Protein AF-A0A0D8LA39-F1 (afdb_monomer_lite)

InterPro domains:
  IPR022218 ToxR activated gene A lipoprotein domain [PF12561] (110-200)

Radius of gyration: 20.64 Å; chains: 1; bounding box: 45×37×53 Å

Organism: Morganella morganii (NCBI:txid582)

Sequence (226 aa):
MKYPDLEQYKDVDVSNGTSITSTELNNYFNISPYLFILCQDYSWTPDIHFPAANLNNNGNVIKIHVESVYDVRIHMNGTSFLAEKHINLHYISDGYTWFPDSMLYIERIPFEQGIKVITILGYYDPENQLPSYIYPALNAAFGMVYKSDEIKDNSCYLEVEYENGTKSIHTLINFRIADNEMNQFHVNVNRERLPRIARIIIRGVVAVEKSINPGSDNLTYTINGY

Structure (mmCIF, N/CA/C/O backbone):
data_AF-A0A0D8LA39-F1
#
_entry.id   AF-A0A0D8LA39-F1
#
loop_
_atom_site.group_PDB
_atom_site.id
_atom_site.type_symbol
_atom_site.label_atom_id
_atom_site.label_alt_id
_atom_site.label_comp_id
_atom_site.label_asym_id
_atom_site.label_entity_id
_atom_site.label_seq_id
_atom_site.pdbx_PDB_ins_code
_atom_site.Cartn_x
_atom_site.Cartn_y
_atom_site.Cartn_z
_atom_site.occupancy
_atom_site.B_iso_or_equiv
_atom_site.auth_seq_id
_atom_site.auth_comp_id
_atom_site.auth_asym_id
_atom_site.auth_atom_id
_atom_site.pdbx_PDB_model_num
ATOM 1 N N . MET A 1 1 ? 15.700 11.618 5.593 1.00 34.84 1 MET A N 1
ATOM 2 C CA . MET A 1 1 ? 14.902 10.963 4.540 1.00 34.84 1 MET A CA 1
ATOM 3 C C . MET A 1 1 ? 14.030 9.938 5.247 1.00 34.84 1 MET A C 1
ATOM 5 O O . MET A 1 1 ? 14.577 9.172 6.028 1.00 34.84 1 MET A O 1
ATOM 9 N N . LYS A 1 2 ? 12.699 10.019 5.138 1.00 39.47 2 LYS A N 1
ATOM 10 C CA . LYS A 1 2 ? 11.810 8.983 5.689 1.00 39.47 2 LYS A CA 1
ATOM 11 C C . LYS A 1 2 ? 11.752 7.873 4.646 1.00 39.47 2 LYS A C 1
ATOM 13 O O . LYS A 1 2 ? 11.430 8.168 3.499 1.00 39.47 2 LYS A O 1
ATOM 18 N N . TYR A 1 3 ? 12.140 6.660 5.018 1.00 43.09 3 TYR A N 1
ATOM 19 C CA . TYR A 1 3 ? 12.115 5.527 4.097 1.00 43.09 3 TYR A CA 1
ATOM 20 C C . TYR A 1 3 ? 10.650 5.103 3.800 1.00 43.09 3 TYR A C 1
ATOM 22 O O . TYR A 1 3 ? 9.717 5.634 4.401 1.00 43.09 3 TYR A O 1
ATOM 30 N N . PRO A 1 4 ? 10.384 4.232 2.826 1.00 48.03 4 PRO A N 1
ATOM 31 C CA . PRO A 1 4 ? 9.040 3.720 2.563 1.00 48.03 4 PRO A CA 1
ATOM 32 C C . PRO A 1 4 ? 8.659 2.627 3.564 1.00 48.03 4 PRO A C 1
ATOM 34 O O . PRO A 1 4 ? 9.510 1.834 3.968 1.00 48.03 4 PRO A O 1
ATOM 37 N N . ASP A 1 5 ? 7.377 2.530 3.911 1.00 51.62 5 ASP A N 1
ATOM 38 C CA . ASP A 1 5 ? 6.838 1.314 4.521 1.00 51.62 5 ASP A CA 1
ATOM 39 C C . ASP A 1 5 ? 6.876 0.178 3.483 1.00 51.62 5 ASP A C 1
ATOM 41 O O . ASP A 1 5 ? 6.414 0.349 2.352 1.00 51.62 5 ASP A O 1
ATOM 45 N N . LEU A 1 6 ? 7.420 -0.984 3.862 1.00 48.91 6 LEU A N 1
ATOM 46 C CA . LEU A 1 6 ? 7.658 -2.140 2.979 1.00 48.91 6 LEU A CA 1
ATOM 47 C C . LEU A 1 6 ? 6.387 -2.721 2.321 1.00 48.91 6 LEU A C 1
ATOM 49 O O . LEU A 1 6 ? 6.499 -3.535 1.411 1.00 48.91 6 LEU A O 1
ATOM 53 N N . GLU A 1 7 ? 5.196 -2.290 2.736 1.00 53.88 7 GLU A N 1
ATOM 54 C CA . GLU A 1 7 ? 3.900 -2.734 2.204 1.00 53.88 7 GLU A CA 1
ATOM 55 C C . GLU A 1 7 ? 3.411 -1.916 0.991 1.00 53.88 7 GLU A C 1
ATOM 57 O O . GLU A 1 7 ? 2.314 -2.152 0.503 1.00 53.88 7 GLU A O 1
ATOM 62 N N . GLN A 1 8 ? 4.184 -0.949 0.480 1.00 68.19 8 GLN A N 1
ATOM 63 C CA . GLN A 1 8 ? 3.722 -0.033 -0.584 1.00 68.19 8 GLN A CA 1
ATOM 64 C C . GLN A 1 8 ? 4.336 -0.285 -1.970 1.00 68.19 8 GLN A C 1
ATOM 66 O O . GLN A 1 8 ? 4.134 0.519 -2.886 1.00 68.19 8 GLN A O 1
ATOM 71 N N . TYR A 1 9 ? 5.094 -1.368 -2.147 1.00 82.88 9 TYR A N 1
ATOM 72 C CA . TYR A 1 9 ? 5.678 -1.681 -3.447 1.00 82.88 9 TYR A CA 1
ATOM 73 C C . TYR A 1 9 ? 4.607 -2.159 -4.433 1.00 82.88 9 TYR A C 1
ATOM 75 O O . TYR A 1 9 ? 3.826 -3.053 -4.115 1.00 82.88 9 TYR A O 1
ATOM 83 N N . LYS A 1 10 ? 4.569 -1.566 -5.630 1.00 88.94 10 LYS A N 1
ATOM 84 C CA . LYS A 1 10 ? 3.820 -2.119 -6.761 1.00 88.94 10 LYS A CA 1
ATOM 85 C C . LYS A 1 10 ? 4.721 -3.104 -7.492 1.00 88.94 10 LYS A C 1
ATOM 87 O O . LYS A 1 10 ? 5.818 -2.734 -7.920 1.00 88.94 10 LYS A O 1
ATOM 92 N N . ASP A 1 11 ? 4.237 -4.328 -7.641 1.00 91.75 11 ASP A N 1
ATOM 93 C CA . ASP A 1 11 ? 4.905 -5.336 -8.452 1.00 91.75 11 ASP A CA 1
ATOM 94 C C . ASP A 1 11 ? 4.893 -4.907 -9.920 1.00 91.75 11 ASP A C 1
ATOM 96 O O . ASP A 1 11 ? 3.867 -4.479 -10.459 1.00 91.75 11 ASP A O 1
ATOM 100 N N . VAL A 1 12 ? 6.066 -4.980 -10.541 1.00 95.06 12 VAL A N 1
ATOM 101 C CA . VAL A 1 12 ? 6.257 -4.782 -11.975 1.00 95.06 12 VAL A CA 1
ATOM 102 C C . VAL A 1 12 ? 6.114 -6.136 -12.647 1.00 95.06 12 VAL A C 1
ATOM 104 O O . VAL A 1 12 ? 6.831 -7.078 -12.304 1.00 95.06 12 VAL A O 1
ATOM 107 N N . ASP A 1 13 ? 5.219 -6.224 -13.625 1.00 93.81 13 ASP A N 1
ATOM 108 C CA . ASP A 1 13 ? 4.969 -7.471 -14.335 1.00 93.81 13 ASP A CA 1
ATOM 109 C C . ASP A 1 13 ? 6.181 -7.846 -15.192 1.00 93.81 13 ASP A C 1
ATOM 111 O O . ASP A 1 13 ? 6.617 -7.094 -16.069 1.00 93.81 13 ASP A O 1
ATOM 115 N N . VAL A 1 14 ? 6.730 -9.036 -14.949 1.00 95.06 14 VAL A N 1
ATOM 116 C CA . VAL A 1 14 ? 7.896 -9.545 -15.674 1.00 95.06 14 VAL A CA 1
ATOM 117 C C . VAL A 1 14 ? 7.444 -10.545 -16.731 1.00 95.06 14 VAL A C 1
ATOM 119 O O . VAL A 1 14 ? 7.106 -11.689 -16.441 1.00 95.06 14 VAL A O 1
ATOM 122 N N . SER A 1 15 ? 7.471 -10.125 -17.995 1.00 94.38 15 SER A N 1
ATOM 123 C CA . SER A 1 15 ? 7.208 -11.023 -19.123 1.00 94.38 15 SER A CA 1
ATOM 124 C C . SER A 1 15 ? 8.451 -11.845 -19.459 1.00 94.38 15 SER A C 1
ATOM 126 O O . SER A 1 15 ? 9.508 -11.289 -19.758 1.00 94.38 15 SER A O 1
ATOM 128 N N . ASN A 1 16 ? 8.318 -13.174 -19.452 1.00 96.44 16 ASN A N 1
ATOM 129 C CA . ASN A 1 16 ? 9.448 -14.082 -19.644 1.00 96.44 16 ASN A CA 1
ATOM 130 C C . ASN A 1 16 ? 10.239 -13.786 -20.933 1.00 96.44 16 ASN A C 1
ATOM 132 O O . ASN A 1 16 ? 9.686 -13.782 -22.034 1.00 96.44 16 ASN A O 1
ATOM 136 N N . GLY A 1 17 ? 11.546 -13.566 -20.791 1.00 95.56 17 GLY A N 1
ATOM 137 C CA . GLY A 1 17 ? 12.479 -13.280 -21.880 1.00 95.56 17 GLY A CA 1
ATOM 138 C C . GLY A 1 17 ? 12.402 -11.863 -22.457 1.00 95.56 17 GLY A C 1
ATOM 139 O O . GLY A 1 17 ? 13.087 -11.590 -23.440 1.00 95.56 17 GLY A O 1
ATOM 140 N N . THR A 1 18 ? 11.601 -10.966 -21.877 1.00 97.50 18 THR A N 1
ATOM 141 C CA . THR A 1 18 ? 11.382 -9.606 -22.400 1.00 97.50 18 THR A CA 1
ATOM 142 C C . THR A 1 18 ? 12.008 -8.560 -21.486 1.00 97.50 18 THR A C 1
ATOM 144 O O . THR A 1 18 ? 11.823 -8.609 -20.273 1.00 97.50 18 THR A O 1
ATOM 147 N N . SER A 1 19 ? 12.767 -7.618 -22.052 1.00 97.94 19 SER A N 1
ATOM 148 C CA . SER A 1 19 ? 13.392 -6.516 -21.309 1.00 97.94 19 SER A CA 1
ATOM 149 C C . SER A 1 19 ? 12.347 -5.546 -20.754 1.00 97.94 19 SER A C 1
ATOM 151 O O . SER A 1 19 ? 11.423 -5.175 -21.473 1.00 97.94 19 SER A O 1
ATOM 153 N N . ILE A 1 20 ? 12.535 -5.081 -19.519 1.00 98.38 20 ILE A N 1
ATOM 154 C CA . ILE A 1 20 ? 11.725 -4.015 -18.919 1.00 98.38 20 ILE A CA 1
ATOM 155 C C . ILE A 1 20 ? 12.307 -2.661 -19.326 1.00 98.38 20 ILE A C 1
ATOM 157 O O . ILE A 1 20 ? 13.476 -2.360 -19.069 1.00 98.38 20 ILE A O 1
ATOM 161 N N . THR A 1 21 ? 11.490 -1.821 -19.947 1.00 98.19 21 THR A N 1
ATOM 162 C CA . THR A 1 21 ? 11.876 -0.505 -20.457 1.00 98.19 21 THR A CA 1
ATOM 163 C C . THR A 1 21 ? 11.684 0.609 -19.427 1.00 98.19 21 THR A C 1
ATOM 165 O O . THR A 1 21 ? 10.866 0.532 -18.509 1.00 98.19 21 THR A O 1
ATOM 168 N N . SER A 1 22 ? 12.387 1.724 -19.630 1.00 97.00 22 SER A N 1
ATOM 169 C CA . SER A 1 22 ? 12.218 2.925 -18.806 1.00 97.00 22 SER A CA 1
ATOM 170 C C . SER A 1 22 ? 10.821 3.536 -18.926 1.00 97.00 22 SER A C 1
ATOM 172 O O . SER A 1 22 ? 10.320 4.121 -17.967 1.00 97.00 22 SER A O 1
ATOM 174 N N . THR A 1 23 ? 10.176 3.399 -20.087 1.00 97.06 23 THR A N 1
ATOM 175 C CA . THR A 1 23 ? 8.791 3.831 -20.301 1.00 97.06 23 THR A CA 1
ATOM 176 C C . THR A 1 23 ? 7.819 3.005 -19.466 1.00 97.06 23 THR A C 1
ATOM 178 O O . THR A 1 23 ? 6.949 3.585 -18.823 1.00 97.06 23 THR A O 1
ATOM 181 N N . GLU A 1 24 ? 7.987 1.682 -19.418 1.00 97.25 24 GLU A N 1
ATOM 182 C CA . GLU A 1 24 ? 7.162 0.811 -18.572 1.00 97.25 24 GLU A CA 1
ATOM 183 C C . GLU A 1 24 ? 7.328 1.161 -17.094 1.00 97.25 24 GLU A C 1
ATOM 185 O O . GLU A 1 24 ? 6.333 1.395 -16.411 1.00 97.25 24 GLU A O 1
ATOM 190 N N . LEU A 1 25 ? 8.564 1.318 -16.610 1.00 97.31 25 LEU A N 1
ATOM 191 C CA . LEU A 1 25 ? 8.802 1.725 -15.222 1.00 97.31 25 LEU A CA 1
ATOM 192 C C . LEU A 1 25 ? 8.200 3.099 -14.901 1.00 97.31 25 LEU A C 1
ATOM 194 O O . LEU A 1 25 ? 7.606 3.268 -13.841 1.00 97.31 25 LEU A O 1
ATOM 198 N N . ASN A 1 26 ? 8.282 4.073 -15.814 1.00 96.38 26 ASN A N 1
ATOM 199 C CA . ASN A 1 26 ? 7.611 5.366 -15.635 1.00 96.38 26 ASN A CA 1
ATOM 200 C C . ASN A 1 26 ? 6.084 5.228 -15.540 1.00 96.38 26 ASN A C 1
ATOM 202 O O . ASN A 1 26 ? 5.462 5.957 -14.769 1.00 96.38 26 ASN A O 1
ATOM 206 N N . ASN A 1 27 ? 5.476 4.295 -16.276 1.00 95.12 27 ASN A N 1
ATOM 207 C CA . ASN A 1 27 ? 4.044 4.027 -16.156 1.00 95.12 27 ASN A CA 1
ATOM 208 C C . ASN A 1 27 ? 3.700 3.469 -14.771 1.00 95.12 27 ASN A C 1
ATOM 210 O O . ASN A 1 27 ? 2.762 3.959 -14.145 1.00 95.12 27 ASN A O 1
ATOM 214 N N . TYR A 1 28 ? 4.489 2.520 -14.259 1.00 94.88 28 TYR A N 1
ATOM 215 C CA . TYR A 1 28 ? 4.323 2.016 -12.894 1.00 94.88 28 TYR A CA 1
ATOM 216 C C . TYR A 1 28 ? 4.554 3.104 -11.835 1.00 94.88 28 TYR A C 1
ATOM 218 O O . TYR A 1 28 ? 3.832 3.151 -10.841 1.00 94.88 28 TYR A O 1
ATOM 226 N N . PHE A 1 29 ? 5.482 4.038 -12.060 1.00 92.06 29 PHE A N 1
ATOM 227 C CA . PHE A 1 29 ? 5.707 5.159 -11.143 1.00 92.06 29 PHE A CA 1
ATOM 228 C C . PHE A 1 29 ? 4.544 6.151 -11.053 1.00 92.06 29 PHE A C 1
ATOM 230 O O . PHE A 1 29 ? 4.417 6.840 -10.042 1.00 92.06 29 PHE A O 1
ATOM 237 N N . ASN A 1 30 ? 3.658 6.195 -12.051 1.00 89.88 30 ASN A N 1
ATOM 238 C CA . ASN A 1 30 ? 2.404 6.947 -11.939 1.00 89.88 30 ASN A CA 1
ATOM 239 C C . ASN A 1 30 ? 1.413 6.290 -10.959 1.00 89.88 30 ASN A C 1
ATOM 241 O O . ASN A 1 30 ? 0.454 6.934 -10.537 1.00 89.88 30 ASN A O 1
ATOM 245 N N . ILE A 1 31 ? 1.632 5.017 -10.615 1.00 87.81 31 ILE A N 1
ATOM 246 C CA . ILE A 1 31 ? 0.793 4.220 -9.714 1.00 87.81 31 ILE A CA 1
ATOM 247 C C . ILE A 1 31 ? 1.386 4.212 -8.299 1.00 87.81 31 ILE A C 1
ATOM 249 O O . ILE A 1 31 ? 0.674 4.468 -7.328 1.00 87.81 31 ILE A O 1
ATOM 253 N N . SER A 1 32 ? 2.687 3.933 -8.177 1.00 86.69 32 SER A N 1
ATOM 254 C CA . SER A 1 32 ? 3.403 3.915 -6.898 1.00 86.69 32 SER A CA 1
ATOM 255 C C . SER A 1 32 ? 4.819 4.464 -7.048 1.00 86.69 32 SER A C 1
ATOM 257 O O . SER A 1 32 ? 5.519 4.055 -7.971 1.00 86.69 32 SER A O 1
ATOM 259 N N . PRO A 1 33 ? 5.309 5.305 -6.118 1.00 86.75 33 PRO A N 1
ATOM 260 C CA . PRO A 1 33 ? 6.714 5.710 -6.098 1.00 86.75 33 PRO A CA 1
ATOM 261 C C . PRO A 1 33 ? 7.664 4.557 -5.725 1.00 86.75 33 PRO A C 1
ATOM 263 O O . PRO A 1 33 ? 8.878 4.728 -5.795 1.00 86.75 33 PRO A O 1
ATOM 266 N N . TYR A 1 34 ? 7.143 3.393 -5.327 1.00 88.00 34 TYR A N 1
ATOM 267 C CA . TYR A 1 34 ? 7.920 2.242 -4.875 1.00 88.00 34 TYR A CA 1
ATOM 268 C C . TYR A 1 34 ? 7.583 1.028 -5.739 1.00 88.00 34 TYR A C 1
ATOM 270 O O . TYR A 1 34 ? 6.440 0.574 -5.740 1.00 88.00 34 TYR A O 1
ATOM 278 N N . LEU A 1 35 ? 8.563 0.504 -6.472 1.00 92.94 35 LEU A N 1
ATOM 279 C CA . LEU A 1 35 ? 8.384 -0.607 -7.412 1.00 92.94 35 LEU A CA 1
ATOM 280 C C . LEU A 1 35 ? 9.193 -1.829 -7.003 1.00 92.94 35 LEU A C 1
ATOM 282 O O . LEU A 1 35 ? 10.343 -1.689 -6.581 1.00 92.94 35 LEU A O 1
ATOM 286 N N . PHE A 1 36 ? 8.599 -3.013 -7.117 1.00 92.75 36 PHE A N 1
ATOM 287 C CA . PHE A 1 36 ? 9.283 -4.278 -6.881 1.00 92.75 36 PHE A CA 1
ATOM 288 C C . PHE A 1 36 ? 9.347 -5.094 -8.168 1.00 92.75 36 PHE A C 1
ATOM 290 O O . PHE A 1 36 ? 8.350 -5.269 -8.859 1.00 92.75 36 PHE A O 1
ATOM 297 N N . ILE A 1 37 ? 10.542 -5.579 -8.494 1.00 95.81 37 ILE A N 1
ATOM 298 C CA . ILE A 1 37 ? 10.800 -6.421 -9.658 1.00 95.81 37 ILE A CA 1
ATOM 299 C C . ILE A 1 37 ? 11.339 -7.756 -9.154 1.00 95.81 37 ILE A C 1
ATOM 301 O O . ILE A 1 37 ? 12.461 -7.828 -8.643 1.00 95.81 37 ILE A O 1
ATOM 305 N N . LEU A 1 38 ? 10.544 -8.811 -9.310 1.00 95.62 38 LEU A N 1
ATOM 306 C CA . LEU A 1 38 ? 10.923 -10.179 -8.976 1.00 95.62 38 LEU A CA 1
ATOM 307 C C . LEU A 1 38 ? 11.248 -10.949 -10.259 1.00 95.62 38 LEU A C 1
ATOM 309 O O . LEU A 1 38 ? 10.382 -11.157 -11.102 1.00 95.62 38 LEU A O 1
ATOM 313 N N . CYS A 1 39 ? 12.500 -11.376 -10.407 1.00 96.25 39 CYS A N 1
ATOM 314 C CA . CYS A 1 39 ? 12.947 -12.184 -11.540 1.00 96.25 39 CYS A CA 1
ATOM 315 C C . CYS A 1 39 ? 13.070 -13.649 -11.111 1.00 96.25 39 CYS A C 1
ATOM 317 O O . CYS A 1 39 ? 13.981 -13.995 -10.358 1.00 96.25 39 CYS A O 1
ATOM 319 N N . GLN A 1 40 ? 12.183 -14.506 -11.611 1.00 95.62 40 GLN A N 1
ATOM 320 C CA . GLN A 1 40 ? 12.141 -15.944 -11.319 1.00 95.62 40 GLN A CA 1
ATOM 321 C C . GLN A 1 40 ? 12.281 -16.768 -12.597 1.00 95.62 40 GLN A C 1
ATOM 323 O O . GLN A 1 40 ? 12.096 -16.263 -13.706 1.00 95.62 40 GLN A O 1
ATOM 328 N N . ASP A 1 41 ? 12.581 -18.059 -12.461 1.00 91.56 41 ASP A N 1
ATOM 329 C CA . ASP A 1 41 ? 12.501 -18.971 -13.602 1.00 91.56 41 ASP A CA 1
ATOM 330 C C . ASP A 1 41 ? 11.072 -18.949 -14.175 1.00 91.56 41 ASP A C 1
ATOM 332 O O . ASP A 1 41 ? 10.095 -18.981 -13.430 1.00 91.56 41 ASP A O 1
ATOM 336 N N . TYR A 1 42 ? 10.953 -18.863 -15.505 1.00 91.56 42 TYR A N 1
ATOM 337 C CA . TYR A 1 42 ? 9.691 -18.676 -16.248 1.00 91.56 42 TYR A CA 1
ATOM 338 C C . TYR A 1 42 ? 8.992 -17.313 -16.076 1.00 91.56 42 TYR A C 1
ATOM 340 O O . TYR A 1 42 ? 7.973 -17.081 -16.724 1.00 91.56 42 TYR A O 1
ATOM 348 N N . SER A 1 43 ? 9.563 -16.398 -15.290 1.00 93.75 43 SER A N 1
ATOM 349 C CA . SER A 1 43 ? 9.150 -14.996 -15.133 1.00 93.75 43 SER A CA 1
ATOM 350 C C . SER A 1 43 ? 10.406 -14.117 -15.037 1.00 93.75 43 SER A C 1
ATOM 352 O O . SER A 1 43 ? 10.652 -13.437 -14.038 1.00 93.75 43 SER A O 1
ATOM 354 N N . TRP A 1 44 ? 11.270 -14.225 -16.053 1.00 96.69 44 TRP A N 1
ATOM 355 C CA . TRP A 1 44 ? 12.602 -13.610 -16.092 1.00 96.69 44 TRP A CA 1
ATOM 356 C C . TRP A 1 44 ? 12.692 -12.515 -17.157 1.00 96.69 44 TRP A C 1
ATOM 358 O O . TRP A 1 44 ? 12.147 -12.664 -18.248 1.00 96.69 44 TRP A O 1
ATOM 368 N N . THR A 1 45 ? 13.453 -11.457 -16.876 1.00 97.88 45 THR A N 1
ATOM 369 C CA . THR A 1 45 ? 13.794 -10.406 -17.843 1.00 97.88 45 THR A CA 1
ATOM 370 C C . THR A 1 45 ? 15.314 -10.308 -18.035 1.00 97.88 45 THR A C 1
ATOM 372 O O . THR A 1 45 ? 16.048 -10.328 -17.047 1.00 97.88 45 THR A O 1
ATOM 375 N N . PRO A 1 46 ? 15.823 -10.194 -19.277 1.00 97.62 46 PRO A N 1
ATOM 376 C CA . PRO A 1 46 ? 17.258 -10.059 -19.529 1.00 97.62 46 PRO A CA 1
ATOM 377 C C . PRO A 1 46 ? 17.822 -8.692 -19.145 1.00 97.62 46 PRO A C 1
ATOM 379 O O . PRO A 1 46 ? 18.978 -8.603 -18.726 1.00 97.62 46 PRO A O 1
ATOM 382 N N . ASP A 1 47 ? 17.032 -7.628 -19.293 1.00 98.50 47 ASP A N 1
ATOM 383 C CA . ASP A 1 47 ? 17.491 -6.256 -19.114 1.00 98.50 47 ASP A CA 1
ATOM 384 C C . ASP A 1 47 ? 16.421 -5.418 -18.407 1.00 98.50 47 ASP A C 1
ATOM 386 O O . ASP A 1 47 ? 15.253 -5.435 -18.790 1.00 98.50 47 ASP A O 1
ATOM 390 N N . ILE A 1 48 ? 16.836 -4.641 -17.407 1.00 98.56 48 ILE A N 1
ATOM 391 C CA . ILE A 1 48 ? 15.996 -3.668 -16.704 1.00 98.56 48 ILE A CA 1
ATOM 392 C C . ILE A 1 48 ? 16.560 -2.275 -16.972 1.00 98.56 48 ILE A C 1
ATOM 394 O O . ILE A 1 48 ? 17.668 -1.949 -16.539 1.00 98.56 48 ILE A O 1
ATOM 398 N N . HIS A 1 49 ? 15.802 -1.443 -17.682 1.00 98.44 49 HIS A N 1
ATOM 399 C CA . HIS A 1 49 ? 16.203 -0.087 -18.048 1.00 98.44 49 HIS A CA 1
ATOM 400 C C . HIS A 1 49 ? 15.576 0.948 -17.119 1.00 98.44 49 HIS A C 1
ATOM 402 O O . HIS A 1 49 ? 14.404 1.287 -17.258 1.00 98.44 49 HIS A O 1
ATOM 408 N N . PHE A 1 50 ? 16.368 1.507 -16.207 1.00 98.00 50 PHE A N 1
ATOM 409 C CA . PHE A 1 50 ? 15.897 2.543 -15.291 1.00 98.00 50 PHE A CA 1
ATOM 410 C C . PHE A 1 50 ? 15.548 3.826 -16.061 1.00 98.00 50 PHE A C 1
ATOM 412 O O . PHE A 1 50 ? 16.272 4.209 -16.989 1.00 98.00 50 PHE A O 1
ATOM 419 N N . PRO A 1 51 ? 14.472 4.542 -15.688 1.00 97.50 51 PRO A N 1
ATOM 420 C CA . PRO A 1 51 ? 14.223 5.870 -16.227 1.00 97.50 51 PRO A CA 1
ATOM 421 C C . PRO A 1 51 ? 15.286 6.857 -15.745 1.00 97.50 51 PRO A C 1
ATOM 423 O O . PRO A 1 51 ? 15.834 6.719 -14.652 1.00 97.50 51 PRO A O 1
ATOM 426 N N . ALA A 1 52 ? 15.563 7.890 -16.541 1.00 96.56 52 ALA A N 1
ATOM 427 C CA . ALA A 1 52 ? 16.467 8.953 -16.118 1.00 96.56 52 ALA A CA 1
ATOM 428 C C . ALA A 1 52 ? 15.951 9.607 -14.823 1.00 96.56 52 ALA A C 1
ATOM 430 O O . ALA A 1 52 ? 14.777 9.990 -14.732 1.00 96.56 52 ALA A O 1
ATOM 431 N N . ALA A 1 53 ? 16.823 9.730 -13.823 1.00 95.62 53 ALA A N 1
ATOM 432 C CA . ALA A 1 53 ? 16.505 10.444 -12.595 1.00 95.62 53 ALA A CA 1
ATOM 433 C C . ALA A 1 53 ? 16.220 11.923 -12.907 1.00 95.62 53 ALA A C 1
ATOM 435 O O . ALA A 1 53 ? 16.895 12.544 -13.730 1.00 95.62 53 ALA A O 1
ATOM 436 N N . ASN A 1 54 ? 15.164 12.457 -12.305 1.00 94.81 54 ASN A N 1
ATOM 437 C CA . ASN A 1 54 ? 14.728 13.840 -12.459 1.00 94.81 54 ASN A CA 1
ATOM 438 C C . ASN A 1 54 ? 13.872 14.250 -11.252 1.00 94.81 54 ASN A C 1
ATOM 440 O O . ASN A 1 54 ? 13.402 13.402 -10.497 1.00 94.81 54 ASN A O 1
ATOM 444 N N . LEU A 1 55 ? 13.605 15.546 -11.089 1.00 91.56 55 LEU A N 1
ATOM 445 C CA . LEU A 1 55 ? 12.860 16.062 -9.934 1.00 91.56 55 LEU A CA 1
ATOM 446 C C . LEU A 1 55 ? 11.492 15.389 -9.705 1.00 91.56 55 LEU A C 1
ATOM 448 O O . LEU A 1 55 ? 11.064 15.312 -8.558 1.00 91.56 55 LEU A O 1
ATOM 452 N N . ASN A 1 56 ? 10.830 14.872 -10.746 1.00 90.44 56 ASN A N 1
ATOM 453 C CA . ASN A 1 56 ? 9.527 14.213 -10.604 1.00 90.44 56 ASN A CA 1
ATOM 454 C C . ASN A 1 56 ? 9.622 12.802 -10.014 1.00 90.44 56 ASN A C 1
ATOM 456 O O . ASN A 1 56 ? 8.638 12.323 -9.464 1.00 90.44 56 ASN A O 1
ATOM 460 N N . ASN A 1 57 ? 10.771 12.129 -10.138 1.00 92.19 57 ASN A N 1
ATOM 461 C CA . ASN A 1 57 ? 10.996 10.812 -9.539 1.00 92.19 57 ASN A CA 1
ATOM 462 C C . ASN A 1 57 ? 11.945 10.865 -8.338 1.00 92.19 57 ASN A C 1
ATOM 464 O O . ASN A 1 57 ? 12.428 9.824 -7.904 1.00 92.19 57 ASN A O 1
ATOM 468 N N . ASN A 1 58 ? 12.209 12.054 -7.789 1.00 88.94 58 ASN A N 1
ATOM 469 C CA . ASN A 1 58 ? 12.980 12.192 -6.560 1.00 88.94 58 ASN A CA 1
ATOM 470 C C . ASN A 1 58 ? 12.286 11.437 -5.413 1.00 88.94 58 ASN A C 1
ATOM 472 O O . ASN A 1 58 ? 11.116 11.670 -5.116 1.00 88.94 58 ASN A O 1
ATOM 476 N N . GLY A 1 59 ? 13.020 10.532 -4.772 1.00 85.38 59 GLY A N 1
ATOM 477 C CA . GLY A 1 59 ? 12.532 9.658 -3.713 1.00 85.38 59 GLY A CA 1
ATOM 478 C C . GLY A 1 59 ? 11.837 8.387 -4.201 1.00 85.38 59 GLY A C 1
ATOM 479 O O . GLY A 1 59 ? 11.476 7.562 -3.361 1.00 85.38 59 GLY A O 1
ATOM 480 N N . ASN A 1 60 ? 11.669 8.193 -5.515 1.00 90.56 60 ASN A N 1
ATOM 481 C CA . ASN A 1 60 ? 11.171 6.928 -6.044 1.00 90.56 60 ASN A CA 1
ATOM 482 C C . ASN A 1 60 ? 12.190 5.815 -5.804 1.00 90.56 60 ASN A C 1
ATOM 484 O O . ASN A 1 60 ? 13.399 6.045 -5.871 1.00 90.56 60 ASN A O 1
ATOM 488 N N . VAL A 1 61 ? 11.689 4.605 -5.569 1.00 90.94 61 VAL A N 1
ATOM 489 C CA . VAL A 1 61 ? 12.492 3.431 -5.234 1.00 90.94 61 VAL A CA 1
ATOM 490 C C . VAL A 1 61 ? 12.179 2.282 -6.181 1.00 90.94 61 VAL A C 1
ATOM 492 O O . VAL A 1 61 ? 11.014 1.998 -6.454 1.00 90.94 61 VAL A O 1
ATOM 495 N N . ILE A 1 62 ? 13.222 1.583 -6.627 1.00 93.38 62 ILE A N 1
ATOM 496 C CA . ILE A 1 62 ? 13.115 0.281 -7.289 1.00 93.38 62 ILE A CA 1
ATOM 497 C C . ILE A 1 62 ? 13.831 -0.747 -6.425 1.00 93.38 62 ILE A C 1
ATOM 499 O O . ILE A 1 62 ? 15.036 -0.642 -6.185 1.00 93.38 62 ILE A O 1
ATOM 503 N N . LYS A 1 63 ? 13.082 -1.753 -5.986 1.00 92.44 63 LYS A N 1
ATOM 504 C CA . LYS A 1 63 ? 13.598 -2.969 -5.374 1.00 92.44 63 LYS A CA 1
ATOM 505 C C . LYS A 1 63 ? 13.648 -4.068 -6.430 1.00 92.44 63 LYS A C 1
ATOM 507 O O . LYS A 1 63 ? 12.670 -4.286 -7.138 1.00 92.44 63 LYS A O 1
ATOM 512 N N . ILE A 1 64 ? 14.764 -4.779 -6.518 1.00 94.12 64 ILE A N 1
ATOM 513 C CA . ILE A 1 64 ? 14.962 -5.892 -7.450 1.00 94.12 64 ILE A CA 1
ATOM 514 C C . ILE A 1 64 ? 15.398 -7.115 -6.651 1.00 94.12 64 ILE A C 1
ATOM 516 O O . ILE A 1 64 ? 16.312 -7.030 -5.828 1.00 94.12 64 ILE A O 1
ATOM 520 N N . HIS A 1 65 ? 14.755 -8.250 -6.908 1.00 94.06 65 HIS A N 1
ATOM 521 C CA . HIS A 1 65 ? 15.168 -9.546 -6.385 1.00 94.06 65 HIS A CA 1
ATOM 522 C C . HIS A 1 65 ? 15.289 -10.549 -7.531 1.00 94.06 65 HIS A C 1
ATOM 524 O O . HIS A 1 65 ? 14.354 -10.728 -8.310 1.00 94.06 65 HIS A O 1
ATOM 530 N N . VAL A 1 66 ? 16.456 -11.183 -7.647 1.00 95.94 66 VAL A N 1
ATOM 531 C CA . VAL A 1 66 ? 16.748 -12.148 -8.714 1.00 95.94 66 VAL A CA 1
ATOM 532 C C . VAL A 1 66 ? 16.906 -13.537 -8.111 1.00 95.94 66 VAL A C 1
ATOM 534 O O . VAL A 1 66 ? 17.884 -13.812 -7.417 1.00 95.94 66 VAL A O 1
ATOM 537 N N . GLU A 1 67 ? 15.946 -14.408 -8.400 1.00 96.25 67 GLU A N 1
ATOM 538 C CA . GLU A 1 67 ? 15.957 -15.836 -8.060 1.00 96.25 67 GLU A CA 1
ATOM 539 C C . GLU A 1 67 ? 16.241 -16.720 -9.278 1.00 96.25 67 GLU A C 1
ATOM 541 O O . GLU A 1 67 ? 16.616 -17.879 -9.114 1.00 96.25 67 GLU A O 1
ATOM 546 N N . SER A 1 68 ? 16.080 -16.182 -10.492 1.00 94.75 68 SER A N 1
ATOM 547 C CA . SER A 1 68 ? 16.283 -16.921 -11.736 1.00 94.75 68 SER A CA 1
ATOM 548 C C . SER A 1 68 ? 17.717 -17.417 -11.912 1.00 94.75 68 SER A C 1
ATOM 550 O O . SER A 1 68 ? 18.689 -16.722 -11.590 1.00 94.75 68 SER A O 1
ATOM 552 N N . VAL A 1 69 ? 17.868 -18.570 -12.565 1.00 94.94 69 VAL A N 1
ATOM 553 C CA . VAL A 1 69 ? 19.197 -19.079 -12.943 1.00 94.94 69 VAL A CA 1
ATOM 554 C C . VAL A 1 69 ? 19.874 -18.211 -14.004 1.00 94.94 69 VAL A C 1
ATOM 556 O O . VAL A 1 69 ? 21.103 -18.170 -14.070 1.00 94.94 69 VAL A O 1
ATOM 559 N N . TYR A 1 70 ? 19.098 -17.469 -14.793 1.00 95.31 70 TYR A N 1
ATOM 560 C CA . TYR A 1 70 ? 19.593 -16.538 -15.804 1.00 95.31 70 TYR A CA 1
ATOM 561 C C . TYR A 1 70 ? 20.032 -15.204 -15.193 1.00 95.31 70 TYR A C 1
ATOM 563 O O . TYR A 1 70 ? 19.528 -14.777 -14.154 1.00 95.31 70 TYR A O 1
ATOM 571 N N . ASP A 1 71 ? 21.002 -14.557 -15.833 1.00 97.25 71 ASP A N 1
ATOM 572 C CA . ASP A 1 71 ? 21.498 -13.251 -15.402 1.00 97.25 71 ASP A CA 1
ATOM 573 C C . ASP A 1 71 ? 20.541 -12.135 -15.823 1.00 97.25 71 ASP A C 1
ATOM 575 O O . ASP A 1 71 ? 19.879 -12.225 -16.854 1.00 97.25 71 ASP A O 1
ATOM 579 N N . VAL A 1 72 ? 20.497 -11.063 -15.035 1.00 98.06 72 VAL A N 1
ATOM 580 C CA . VAL A 1 72 ? 19.717 -9.855 -15.327 1.00 98.06 72 VAL A CA 1
ATOM 581 C C . VAL A 1 72 ? 20.689 -8.688 -15.428 1.00 98.06 72 VAL A C 1
ATOM 583 O O . VAL A 1 72 ? 21.519 -8.494 -14.537 1.00 98.06 72 VAL A O 1
ATOM 586 N N . ARG A 1 73 ? 20.616 -7.901 -16.502 1.00 98.44 73 ARG A N 1
ATOM 587 C CA . ARG A 1 73 ? 21.430 -6.693 -16.673 1.00 98.44 73 ARG A CA 1
ATOM 588 C C . ARG A 1 73 ? 20.630 -5.456 -16.284 1.00 98.44 73 ARG A C 1
ATOM 590 O O . ARG A 1 73 ? 19.568 -5.191 -16.832 1.00 98.44 73 ARG A O 1
ATOM 597 N N . ILE A 1 74 ? 21.167 -4.658 -15.374 1.00 98.06 74 ILE A N 1
ATOM 598 C CA . ILE A 1 74 ? 20.587 -3.370 -14.993 1.00 98.06 74 ILE A CA 1
ATOM 599 C C . ILE A 1 74 ? 21.262 -2.280 -15.822 1.00 98.06 74 ILE A C 1
ATOM 601 O O . ILE A 1 74 ? 22.489 -2.223 -15.882 1.00 98.06 74 ILE A O 1
ATOM 605 N N . HIS A 1 75 ? 20.464 -1.414 -16.448 1.00 98.06 75 HIS A N 1
ATOM 606 C CA . HIS A 1 75 ? 20.917 -0.224 -17.170 1.00 98.06 75 HIS A CA 1
ATOM 607 C C . HIS A 1 75 ? 20.464 1.018 -16.412 1.00 98.06 75 HIS A C 1
ATOM 609 O O . HIS A 1 75 ? 19.269 1.305 -16.339 1.00 98.06 75 HIS A O 1
ATOM 615 N N . MET A 1 76 ? 21.415 1.752 -15.842 1.00 95.50 76 MET A N 1
ATOM 616 C CA . MET A 1 76 ? 21.149 2.864 -14.934 1.00 95.50 76 MET A CA 1
ATOM 617 C C . MET A 1 76 ? 22.269 3.906 -15.021 1.00 95.50 76 MET A C 1
ATOM 619 O O . MET A 1 76 ? 23.445 3.566 -15.159 1.00 95.50 76 MET A O 1
ATOM 623 N N . ASN A 1 77 ? 21.905 5.192 -14.956 1.00 94.25 77 ASN A N 1
ATOM 624 C CA . ASN A 1 77 ? 22.833 6.333 -15.020 1.00 94.25 77 ASN A CA 1
ATOM 625 C C . ASN A 1 77 ? 23.804 6.292 -16.220 1.00 94.25 77 ASN A C 1
ATOM 627 O O . ASN A 1 77 ? 24.967 6.670 -16.106 1.00 94.25 77 ASN A O 1
ATOM 631 N N . GLY A 1 78 ? 23.347 5.791 -17.373 1.00 91.62 78 GLY A N 1
ATOM 632 C CA . GLY A 1 78 ? 24.174 5.662 -18.581 1.00 91.62 78 GLY A CA 1
ATOM 633 C C . GLY A 1 78 ? 25.207 4.529 -18.543 1.00 91.62 78 GLY A C 1
ATOM 634 O O . GLY A 1 78 ? 26.045 4.445 -19.436 1.00 91.62 78 GLY A O 1
ATOM 635 N N . THR A 1 79 ? 25.150 3.653 -17.538 1.00 95.25 79 THR A N 1
ATOM 636 C CA . THR A 1 79 ? 26.015 2.472 -17.393 1.00 95.25 79 THR A CA 1
ATOM 637 C C . THR A 1 79 ? 25.187 1.197 -17.285 1.00 95.25 79 THR A C 1
ATOM 639 O O . THR A 1 79 ? 23.978 1.261 -17.053 1.00 95.25 79 THR A O 1
ATOM 642 N N . SER A 1 80 ? 25.840 0.041 -17.425 1.00 97.00 80 SER A N 1
ATOM 643 C CA . SER A 1 80 ? 25.175 -1.254 -17.290 1.00 97.00 80 SER A CA 1
ATOM 644 C C . SER A 1 80 ? 26.029 -2.251 -16.515 1.00 97.00 80 SER A C 1
ATOM 646 O O . SER A 1 80 ? 27.242 -2.319 -16.713 1.00 97.00 80 SER A O 1
ATOM 648 N N . PHE A 1 81 ? 25.394 -3.049 -15.660 1.00 96.69 81 PHE A N 1
ATOM 649 C CA . PHE A 1 81 ? 26.047 -4.068 -14.834 1.00 96.69 81 PHE A CA 1
ATOM 650 C C . PHE A 1 81 ? 25.112 -5.263 -14.599 1.00 96.69 81 PHE A C 1
ATOM 652 O O . PHE A 1 81 ? 23.906 -5.169 -14.825 1.00 96.69 81 PHE A O 1
ATOM 659 N N . LEU A 1 82 ? 25.668 -6.407 -14.194 1.00 97.31 82 LEU A N 1
ATOM 660 C CA . LEU A 1 82 ? 24.875 -7.588 -13.844 1.00 97.31 82 LEU A CA 1
ATOM 661 C C . LEU A 1 82 ? 24.316 -7.444 -12.426 1.00 97.31 82 LEU A C 1
ATOM 663 O O . LEU A 1 82 ? 25.039 -7.038 -11.518 1.00 97.31 82 LEU A O 1
ATOM 667 N N . ALA A 1 83 ? 23.043 -7.785 -12.250 1.00 95.00 83 ALA 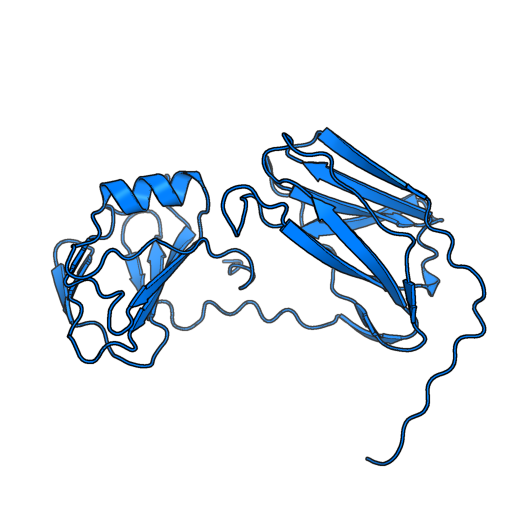A N 1
ATOM 668 C CA . ALA A 1 83 ? 22.406 -7.845 -10.946 1.00 95.00 83 ALA A CA 1
ATOM 669 C C . ALA A 1 83 ? 22.955 -9.023 -10.129 1.00 95.00 83 ALA A C 1
ATOM 671 O O . ALA A 1 83 ? 23.130 -10.130 -10.643 1.00 95.00 83 ALA A O 1
ATOM 672 N N . GLU A 1 84 ? 23.187 -8.791 -8.840 1.00 92.12 84 GLU A N 1
ATOM 673 C CA . GLU A 1 84 ? 23.479 -9.862 -7.891 1.00 92.12 84 GLU A CA 1
ATOM 674 C C . GLU A 1 84 ? 22.223 -10.704 -7.619 1.00 92.12 84 GLU A C 1
ATOM 676 O O . GLU A 1 84 ? 21.106 -10.185 -7.556 1.00 92.12 84 GLU A O 1
ATOM 681 N N . LYS A 1 85 ? 22.410 -12.017 -7.452 1.00 92.88 85 LYS A N 1
ATOM 682 C CA . LYS A 1 85 ? 21.321 -12.976 -7.215 1.00 92.88 85 LYS A CA 1
ATOM 683 C C . LYS A 1 85 ? 21.079 -13.196 -5.725 1.00 92.88 85 LYS A C 1
ATOM 685 O O . LYS A 1 85 ? 22.000 -13.096 -4.919 1.00 92.88 85 LYS A O 1
ATOM 690 N N . HIS A 1 86 ? 19.841 -13.543 -5.378 1.00 89.44 86 HIS A N 1
ATOM 691 C CA . HIS A 1 86 ? 19.394 -13.927 -4.032 1.00 89.44 86 HIS A CA 1
ATOM 692 C C . HIS A 1 86 ? 19.588 -12.862 -2.941 1.00 89.44 86 HIS A C 1
ATOM 694 O O . HIS A 1 86 ? 19.543 -13.168 -1.750 1.00 89.44 86 HIS A O 1
ATOM 700 N N . ILE A 1 87 ? 19.746 -11.597 -3.336 1.00 86.19 87 ILE A N 1
ATOM 701 C CA . ILE A 1 87 ? 19.736 -10.443 -2.436 1.00 86.19 87 ILE A CA 1
ATOM 702 C C . ILE A 1 87 ? 18.715 -9.414 -2.918 1.00 86.19 87 ILE A C 1
ATOM 704 O O . ILE A 1 87 ? 18.347 -9.384 -4.091 1.00 86.19 87 ILE A O 1
ATOM 708 N N . ASN A 1 88 ? 18.219 -8.579 -2.006 1.00 87.38 88 ASN A N 1
ATOM 709 C CA . ASN A 1 88 ? 17.364 -7.454 -2.377 1.00 87.38 88 ASN A CA 1
ATOM 710 C C . ASN A 1 88 ? 18.235 -6.250 -2.733 1.00 87.38 88 ASN A C 1
ATOM 712 O O . ASN A 1 88 ? 18.801 -5.604 -1.848 1.00 87.38 88 ASN A O 1
ATOM 716 N N . LEU A 1 89 ? 18.308 -5.939 -4.022 1.00 90.56 89 LEU A N 1
ATOM 717 C CA . LEU A 1 89 ? 18.912 -4.707 -4.508 1.00 90.56 89 LEU A CA 1
ATOM 718 C C . LEU A 1 89 ? 17.882 -3.589 -4.385 1.00 90.56 89 LEU A C 1
ATOM 720 O O . LEU A 1 89 ? 16.750 -3.752 -4.832 1.00 90.56 89 LEU A O 1
ATOM 724 N N . HIS A 1 90 ? 18.260 -2.460 -3.801 1.00 89.94 90 HIS A N 1
ATOM 725 C CA . HIS A 1 90 ? 17.386 -1.298 -3.719 1.00 89.94 90 HIS A CA 1
ATOM 726 C C . HIS A 1 90 ? 18.097 -0.081 -4.280 1.00 89.94 90 HIS A C 1
ATOM 728 O O . HIS A 1 90 ? 19.263 0.167 -3.969 1.00 89.94 90 HIS A O 1
ATOM 734 N N . TYR A 1 91 ? 17.371 0.683 -5.082 1.00 92.12 91 TYR A N 1
ATOM 735 C CA . TYR A 1 91 ? 17.855 1.900 -5.705 1.00 92.12 91 TYR A CA 1
ATOM 736 C C . TYR A 1 91 ? 16.851 3.009 -5.473 1.00 92.12 91 TYR A C 1
ATOM 738 O O . TYR A 1 91 ? 15.655 2.804 -5.671 1.00 92.12 91 TYR A O 1
ATOM 746 N N . ILE A 1 92 ? 17.343 4.183 -5.102 1.00 91.31 92 ILE A N 1
ATOM 747 C CA . ILE A 1 92 ? 16.534 5.380 -4.898 1.00 91.31 92 ILE A CA 1
ATOM 748 C C . ILE A 1 92 ? 17.051 6.503 -5.796 1.00 91.31 92 ILE A C 1
ATOM 750 O O . ILE A 1 92 ? 18.255 6.628 -6.027 1.00 91.31 92 ILE A O 1
ATOM 754 N N . SER A 1 93 ? 16.133 7.293 -6.340 1.00 93.44 93 SER A N 1
ATOM 755 C CA . SER A 1 93 ? 16.464 8.502 -7.094 1.00 93.44 93 SER A CA 1
ATOM 756 C C . SER A 1 93 ? 16.568 9.697 -6.144 1.00 93.44 93 SER A C 1
ATOM 758 O O . SER A 1 93 ? 15.672 9.906 -5.330 1.00 93.44 93 SER A O 1
ATOM 760 N N . ASP A 1 94 ? 17.614 10.520 -6.255 1.00 89.69 94 ASP A N 1
ATOM 761 C CA . ASP A 1 94 ? 17.670 11.856 -5.616 1.00 89.69 94 ASP A CA 1
ATOM 762 C C . ASP A 1 94 ? 17.126 12.977 -6.522 1.00 89.69 94 ASP A C 1
ATOM 764 O O . ASP A 1 94 ? 17.196 14.162 -6.186 1.00 89.69 94 ASP A O 1
ATOM 768 N N . GLY A 1 95 ? 16.596 12.614 -7.691 1.00 91.81 95 GLY A N 1
ATOM 769 C CA . GLY A 1 95 ? 16.165 13.546 -8.725 1.00 91.81 95 GLY A CA 1
ATOM 770 C C . GLY A 1 95 ? 17.256 13.977 -9.709 1.00 91.81 95 GLY A C 1
ATOM 771 O O . GLY A 1 95 ? 16.968 14.773 -10.602 1.00 91.81 95 GLY A O 1
ATOM 772 N N . TYR A 1 96 ? 18.471 13.439 -9.596 1.00 94.12 96 TYR A N 1
ATOM 773 C CA . TYR A 1 96 ? 19.584 13.656 -10.529 1.00 94.12 96 TYR A CA 1
ATOM 774 C C . TYR A 1 96 ? 20.259 12.347 -10.944 1.00 94.12 96 TYR A C 1
ATOM 776 O O . TYR A 1 96 ? 20.659 12.189 -12.097 1.00 94.12 96 TYR A O 1
ATOM 784 N N . THR A 1 97 ? 20.364 11.397 -10.019 1.00 95.12 97 THR A N 1
ATOM 785 C CA . THR A 1 97 ? 20.939 10.072 -10.222 1.00 95.12 97 THR A CA 1
ATOM 786 C C . THR A 1 97 ? 20.170 9.030 -9.417 1.00 95.12 97 THR A C 1
ATOM 788 O O . THR A 1 97 ? 19.535 9.330 -8.407 1.00 95.12 97 THR A O 1
ATOM 791 N N . TRP A 1 98 ? 20.253 7.777 -9.851 1.00 94.69 98 TRP A N 1
ATOM 792 C CA . TRP A 1 98 ? 19.873 6.640 -9.021 1.00 94.69 98 TRP A CA 1
ATOM 793 C C . TRP A 1 98 ? 21.090 6.138 -8.251 1.00 94.69 98 TRP A C 1
ATOM 795 O O . TRP A 1 98 ? 22.177 6.027 -8.820 1.00 94.69 98 TRP A O 1
ATOM 805 N N . PHE A 1 99 ? 20.940 5.801 -6.978 1.00 90.31 99 PHE A N 1
ATOM 806 C CA . PHE A 1 99 ? 22.029 5.229 -6.188 1.00 90.31 99 PHE A CA 1
ATOM 807 C C . PHE A 1 99 ? 21.538 4.033 -5.374 1.00 90.31 99 PHE A C 1
ATOM 809 O O . PHE A 1 99 ? 20.363 3.990 -4.999 1.00 90.31 99 PHE A O 1
ATOM 816 N N . PRO A 1 100 ? 22.406 3.031 -5.142 1.00 88.12 100 PRO A N 1
ATOM 817 C CA . PRO A 1 100 ? 22.057 1.904 -4.296 1.00 88.12 100 PRO A CA 1
ATOM 818 C C . PRO A 1 100 ? 21.852 2.384 -2.858 1.00 88.12 100 PRO A C 1
ATOM 820 O O . PRO A 1 100 ? 22.669 3.142 -2.334 1.00 88.12 100 PRO A O 1
ATOM 823 N N . ASP A 1 101 ? 20.789 1.915 -2.216 1.00 79.69 101 ASP A N 1
ATOM 824 C CA . ASP A 1 101 ? 20.508 2.200 -0.811 1.00 79.69 101 ASP A CA 1
ATOM 825 C C . ASP A 1 101 ? 20.284 0.889 -0.056 1.00 79.69 101 ASP A C 1
ATOM 827 O O . ASP A 1 101 ? 19.244 0.243 -0.156 1.00 79.69 101 ASP A O 1
ATOM 831 N N . SER A 1 102 ? 21.291 0.472 0.708 1.00 62.31 102 SER A N 1
ATOM 832 C CA . SER A 1 102 ? 21.235 -0.747 1.516 1.00 62.31 102 SER A CA 1
ATOM 833 C C . SER A 1 102 ? 20.323 -0.629 2.747 1.00 62.31 102 SER A C 1
ATOM 835 O O . SER A 1 102 ? 20.121 -1.628 3.438 1.00 62.31 102 SER A O 1
ATOM 837 N N . MET A 1 103 ? 19.772 0.559 3.033 1.00 52.78 103 MET A N 1
ATOM 838 C CA . MET A 1 103 ? 19.070 0.900 4.275 1.00 52.78 103 MET A CA 1
ATOM 839 C C . MET A 1 103 ? 17.612 1.347 4.084 1.00 52.78 103 MET A C 1
ATOM 841 O O . MET A 1 103 ? 17.046 2.001 4.960 1.00 52.78 103 MET A O 1
ATOM 845 N N . LEU A 1 104 ? 16.941 0.916 3.013 1.00 56.31 104 LEU A N 1
ATOM 846 C CA . LEU A 1 104 ? 15.491 1.099 2.851 1.00 56.31 104 LEU A CA 1
ATOM 847 C C . LEU A 1 104 ? 14.677 0.130 3.732 1.00 56.31 104 LEU A C 1
ATOM 849 O O . LEU A 1 104 ? 13.844 -0.633 3.251 1.00 56.31 104 LEU A O 1
ATOM 853 N N . TYR A 1 105 ? 14.907 0.175 5.043 1.00 51.44 105 TYR A N 1
ATOM 854 C CA . TYR A 1 105 ? 14.058 -0.450 6.050 1.00 51.44 105 TYR A CA 1
ATOM 855 C C . TYR A 1 105 ? 13.462 0.656 6.926 1.00 51.44 105 TYR A C 1
ATOM 857 O O . TYR A 1 105 ? 14.140 1.191 7.803 1.00 51.44 105 TYR A O 1
ATOM 865 N N . ILE A 1 106 ? 12.180 0.997 6.734 1.00 54.09 106 ILE A N 1
ATOM 866 C CA . ILE A 1 106 ? 11.401 1.452 7.891 1.00 54.09 106 ILE A CA 1
ATOM 867 C C . ILE A 1 106 ? 11.030 0.206 8.673 1.00 54.09 106 ILE A C 1
ATOM 869 O O . ILE A 1 106 ? 10.119 -0.531 8.299 1.00 54.09 106 ILE A O 1
ATOM 873 N N . GLU A 1 107 ? 11.713 -0.016 9.791 1.00 59.25 107 GLU A N 1
ATOM 874 C CA . GLU A 1 107 ? 11.142 -0.864 10.826 1.00 59.25 107 GLU A CA 1
ATOM 875 C C . GLU A 1 107 ? 9.905 -0.168 11.398 1.00 59.25 107 GLU A C 1
ATOM 877 O O . GLU A 1 107 ? 9.987 0.858 12.083 1.00 59.25 107 GLU A O 1
ATOM 882 N N . ARG A 1 108 ? 8.730 -0.746 11.140 1.00 71.69 108 ARG A N 1
ATOM 883 C CA . ARG A 1 108 ? 7.541 -0.446 11.933 1.00 71.69 108 ARG A CA 1
ATOM 884 C C . ARG A 1 108 ? 7.682 -1.160 13.271 1.00 71.69 108 ARG A C 1
ATOM 886 O O . ARG A 1 108 ? 7.447 -2.360 13.381 1.00 71.69 108 ARG A O 1
ATOM 893 N N . ILE A 1 109 ? 8.065 -0.406 14.295 1.00 82.31 109 ILE A N 1
ATOM 894 C CA . ILE A 1 109 ? 8.154 -0.899 15.671 1.00 82.31 109 ILE A CA 1
ATOM 895 C C . ILE A 1 109 ? 6.845 -0.555 16.393 1.00 82.31 109 ILE A C 1
ATOM 897 O O . ILE A 1 109 ? 6.455 0.620 16.408 1.00 82.31 109 ILE A O 1
ATOM 901 N N . PRO A 1 110 ? 6.162 -1.534 17.015 1.00 91.19 110 PRO A N 1
ATOM 902 C CA . PRO A 1 110 ? 5.035 -1.241 17.887 1.00 91.19 110 PRO A CA 1
ATOM 903 C C . PRO A 1 110 ? 5.447 -0.295 19.013 1.00 91.19 110 PRO A C 1
ATOM 905 O O . PRO A 1 110 ? 6.422 -0.557 19.721 1.00 91.19 110 PRO A O 1
ATOM 908 N N . PHE A 1 111 ? 4.692 0.784 19.214 1.00 93.12 111 PHE A N 1
ATOM 909 C CA . PHE A 1 111 ? 4.954 1.693 20.333 1.00 93.12 111 PHE A CA 1
ATOM 910 C C . PHE A 1 111 ? 4.253 1.242 21.624 1.00 93.12 111 PHE A C 1
ATOM 912 O O . PHE A 1 111 ? 4.676 1.638 22.705 1.00 93.12 111 PHE A O 1
ATOM 919 N N . GLU A 1 112 ? 3.235 0.380 21.512 1.00 95.62 112 GLU A N 1
ATOM 920 C CA . GLU A 1 112 ? 2.608 -0.345 22.622 1.00 95.62 112 GLU A CA 1
ATOM 921 C C . GLU A 1 112 ? 2.554 -1.839 22.286 1.00 95.62 112 GLU A C 1
ATOM 923 O O . GLU A 1 112 ? 2.266 -2.223 21.147 1.00 95.62 112 GLU A O 1
ATOM 928 N N . GLN A 1 113 ? 2.836 -2.687 23.275 1.00 96.19 113 GLN A N 1
ATOM 929 C CA . GLN A 1 113 ? 2.911 -4.139 23.117 1.00 96.19 113 GLN A CA 1
ATOM 930 C C . GLN A 1 113 ? 2.225 -4.836 24.286 1.00 96.19 113 GLN A C 1
ATOM 932 O O . GLN A 1 113 ? 2.357 -4.413 25.432 1.00 96.19 113 GLN A O 1
ATOM 937 N N . GLY A 1 114 ? 1.514 -5.921 23.986 1.00 95.31 114 GLY A N 1
ATOM 938 C CA . GLY A 1 114 ? 0.858 -6.755 24.989 1.00 95.31 114 GLY A CA 1
ATOM 939 C C . GLY A 1 114 ? -0.319 -6.088 25.696 1.00 95.31 114 GLY A C 1
ATOM 940 O O . GLY A 1 114 ? -0.648 -6.455 26.820 1.00 95.31 114 GLY A O 1
ATOM 941 N N . ILE A 1 115 ? -0.951 -5.117 25.038 1.00 95.81 115 ILE A N 1
ATOM 942 C CA . ILE A 1 115 ? -2.119 -4.404 25.562 1.00 95.81 115 ILE A CA 1
ATOM 943 C C . ILE A 1 115 ? -3.415 -4.943 24.951 1.00 95.81 115 ILE A C 1
ATOM 945 O O . ILE A 1 115 ? -3.395 -5.625 23.924 1.00 95.81 115 ILE A O 1
ATOM 949 N N . LYS A 1 116 ? -4.562 -4.597 25.545 1.00 96.44 116 LYS A N 1
ATOM 950 C CA . LYS A 1 116 ? -5.863 -4.848 24.918 1.00 96.44 116 LYS A CA 1
ATOM 951 C C . LYS A 1 116 ? -6.014 -3.966 23.680 1.00 96.44 116 LYS A C 1
ATOM 953 O O . LYS A 1 116 ? -5.839 -2.747 23.744 1.00 96.44 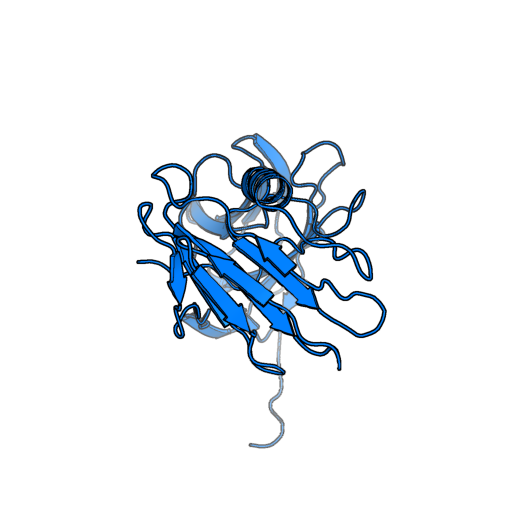116 LYS A O 1
ATOM 958 N N . VAL A 1 117 ? -6.403 -4.569 22.565 1.00 97.31 117 VAL A N 1
ATOM 959 C CA . VAL A 1 117 ? -6.571 -3.865 21.291 1.00 97.31 117 VAL A CA 1
ATOM 960 C C . VAL A 1 117 ? -7.965 -4.070 20.722 1.00 97.31 117 VAL A C 1
ATOM 962 O O . VAL A 1 117 ? -8.667 -5.036 21.033 1.00 97.31 117 VAL A O 1
ATOM 965 N N . ILE A 1 118 ? -8.356 -3.133 19.870 1.00 97.44 118 ILE A N 1
ATOM 966 C CA . ILE A 1 118 ? -9.469 -3.294 18.945 1.00 97.44 118 ILE A CA 1
ATOM 967 C C . ILE A 1 118 ? -8.870 -3.402 17.547 1.00 97.44 118 ILE A C 1
ATOM 969 O O . ILE A 1 118 ? -8.206 -2.474 17.085 1.00 97.44 118 ILE A O 1
ATOM 973 N N . THR A 1 119 ? -9.086 -4.536 16.889 1.00 97.50 119 THR A N 1
ATOM 974 C CA . THR A 1 119 ? -8.659 -4.773 15.511 1.00 97.50 119 THR A CA 1
ATOM 975 C C . THR A 1 119 ? -9.774 -4.350 14.566 1.00 97.50 119 THR A C 1
ATOM 977 O O . THR A 1 119 ? -10.879 -4.898 14.584 1.00 97.50 119 THR A O 1
ATOM 980 N N . ILE A 1 120 ? -9.479 -3.364 13.732 1.00 98.19 120 ILE A N 1
ATOM 981 C CA . ILE A 1 120 ? -10.349 -2.872 12.671 1.00 98.19 120 ILE A CA 1
ATOM 982 C C . ILE A 1 120 ? -9.851 -3.498 11.378 1.00 98.19 120 ILE A C 1
ATOM 984 O O . ILE A 1 120 ? -8.676 -3.363 11.054 1.00 98.19 120 ILE A O 1
ATOM 988 N N . LEU A 1 121 ? -10.724 -4.177 10.643 1.00 97.62 121 LEU A N 1
ATOM 989 C CA . LEU A 1 121 ? -10.366 -4.796 9.373 1.00 97.62 121 LEU A CA 1
ATOM 990 C C . LEU A 1 121 ? -11.479 -4.635 8.345 1.00 97.62 121 LEU A C 1
ATOM 992 O O . LEU A 1 121 ? -12.644 -4.393 8.685 1.00 97.62 121 LEU A O 1
ATOM 996 N N . GLY A 1 122 ? -11.121 -4.794 7.083 1.00 97.88 122 GLY A N 1
ATOM 997 C CA . GLY A 1 122 ? -12.053 -4.590 5.993 1.00 97.88 122 GLY A CA 1
ATOM 998 C C . GLY A 1 122 ? -11.394 -4.638 4.634 1.00 97.88 122 GLY A C 1
ATOM 999 O O . GLY A 1 122 ? -10.255 -5.083 4.489 1.00 97.88 122 GLY A O 1
ATOM 1000 N N . TYR A 1 123 ? -12.150 -4.143 3.663 1.00 97.62 123 TYR A N 1
ATOM 1001 C CA . TYR A 1 123 ? -11.735 -4.016 2.280 1.00 97.62 123 TYR A CA 1
ATOM 1002 C C . TYR A 1 123 ? -11.954 -2.590 1.798 1.00 97.62 123 TYR A C 1
ATOM 1004 O O . TYR A 1 123 ? -12.902 -1.916 2.211 1.00 97.62 123 TYR A O 1
ATOM 1012 N N . TYR A 1 124 ? -11.084 -2.141 0.910 1.00 96.94 124 TYR A N 1
ATOM 1013 C CA . TYR A 1 124 ? -11.211 -0.864 0.234 1.00 96.94 124 TYR A CA 1
ATOM 1014 C C . TYR A 1 124 ? -10.691 -0.977 -1.186 1.00 96.94 124 TYR A C 1
ATOM 1016 O O . TYR A 1 124 ? -9.789 -1.759 -1.481 1.00 96.94 124 TYR A O 1
ATOM 1024 N N . ASP A 1 125 ? -11.263 -0.172 -2.064 1.00 95.25 125 ASP A N 1
ATOM 1025 C CA . ASP A 1 125 ? -10.754 -0.009 -3.411 1.00 95.25 125 ASP A CA 1
ATOM 1026 C C . ASP A 1 125 ? -10.046 1.338 -3.510 1.00 95.25 125 ASP A C 1
ATOM 1028 O O . ASP A 1 125 ? -10.731 2.359 -3.491 1.00 95.25 125 ASP A O 1
ATOM 1032 N N . PRO A 1 126 ? -8.714 1.376 -3.658 1.00 92.38 126 PRO A N 1
ATOM 1033 C CA . PRO A 1 126 ? -7.974 2.624 -3.797 1.00 92.38 126 PRO A CA 1
ATOM 1034 C C . PRO A 1 126 ? -8.424 3.476 -4.983 1.00 92.38 126 PRO A C 1
ATOM 1036 O O . PRO A 1 126 ? -8.163 4.672 -4.991 1.00 92.38 126 PRO A O 1
ATOM 1039 N N . GLU A 1 127 ? -9.095 2.912 -5.989 1.00 91.94 127 GLU A N 1
ATOM 1040 C CA . GLU A 1 127 ? -9.676 3.654 -7.118 1.00 91.94 127 GLU A CA 1
ATOM 1041 C C . GLU A 1 127 ? -11.088 4.189 -6.830 1.00 91.94 127 GLU A C 1
ATOM 1043 O O . GLU A 1 127 ? -11.614 4.988 -7.603 1.00 91.94 127 GLU A O 1
ATOM 1048 N N . ASN A 1 128 ? -11.681 3.795 -5.702 1.00 92.31 128 ASN A N 1
ATOM 1049 C CA . ASN A 1 128 ? -13.029 4.145 -5.258 1.00 92.31 128 ASN A CA 1
ATOM 1050 C C . ASN A 1 128 ? -14.135 3.806 -6.280 1.00 92.31 128 ASN A C 1
ATOM 1052 O O . ASN A 1 128 ? -15.128 4.526 -6.391 1.00 92.31 128 ASN A O 1
ATOM 1056 N N . GLN A 1 129 ? -13.959 2.728 -7.047 1.00 92.94 129 GLN A N 1
ATOM 1057 C CA . GLN A 1 129 ? -14.954 2.213 -7.994 1.00 92.94 129 GLN A CA 1
ATOM 1058 C C . GLN A 1 129 ? -15.795 1.094 -7.369 1.00 92.94 129 GLN A C 1
ATOM 1060 O O . GLN A 1 129 ? -16.985 0.976 -7.663 1.00 92.94 129 GLN A O 1
ATOM 1065 N N . LEU A 1 130 ? -15.187 0.277 -6.503 1.00 92.31 130 LEU A N 1
ATOM 1066 C CA . LEU A 1 130 ? -15.864 -0.760 -5.727 1.00 92.31 130 LEU A CA 1
ATOM 1067 C C . LEU A 1 130 ? -16.203 -0.250 -4.314 1.00 92.31 130 LEU A C 1
ATOM 1069 O O . LEU A 1 130 ? -15.458 0.553 -3.743 1.00 92.31 130 LEU A O 1
ATOM 1073 N N . PRO A 1 131 ? -17.321 -0.703 -3.719 1.00 93.25 131 PRO A N 1
ATOM 1074 C CA . PRO A 1 131 ? -17.734 -0.247 -2.400 1.00 93.25 131 PRO A CA 1
ATOM 1075 C C . PRO A 1 131 ? -16.762 -0.730 -1.319 1.00 93.25 131 PRO A C 1
ATOM 1077 O O . PRO A 1 131 ? -16.569 -1.928 -1.124 1.00 93.25 131 PRO A O 1
ATOM 1080 N N . SER A 1 132 ? -16.204 0.216 -0.565 1.00 96.88 132 SER A N 1
ATOM 1081 C CA . SER A 1 132 ? -15.379 -0.090 0.606 1.00 96.88 132 SER A CA 1
ATOM 1082 C C . SER A 1 132 ? -16.239 -0.583 1.775 1.00 96.88 132 SER A C 1
ATOM 1084 O O . SER A 1 132 ? -17.395 -0.183 1.931 1.00 96.88 132 SER A O 1
ATOM 1086 N N . TYR A 1 133 ? -15.678 -1.436 2.634 1.00 97.81 133 TYR A N 1
ATOM 1087 C CA . TYR A 1 133 ? -16.397 -2.034 3.756 1.00 97.81 133 TYR A CA 1
ATOM 1088 C C . TYR A 1 133 ? -15.508 -2.208 4.988 1.00 97.81 133 TYR A C 1
ATOM 1090 O O . TYR A 1 133 ? -14.396 -2.723 4.898 1.00 97.81 133 TYR A O 1
ATOM 1098 N N . ILE A 1 134 ? -16.038 -1.843 6.158 1.00 98.56 134 ILE A N 1
ATOM 1099 C CA . ILE A 1 134 ? -15.408 -2.070 7.465 1.00 98.56 134 ILE A CA 1
ATOM 1100 C C . ILE A 1 134 ? -16.246 -3.104 8.222 1.00 98.56 134 ILE A C 1
ATOM 1102 O O . ILE A 1 134 ? -17.435 -2.877 8.485 1.00 98.56 134 ILE A O 1
ATOM 1106 N N . TYR A 1 135 ? -15.633 -4.230 8.593 1.00 97.94 135 TYR A N 1
ATOM 1107 C CA . TYR A 1 135 ? -16.294 -5.243 9.417 1.00 97.94 135 TYR A CA 1
ATOM 1108 C C . TYR A 1 135 ? -16.523 -4.737 10.847 1.00 97.94 135 TYR A C 1
ATOM 1110 O O . TYR A 1 135 ? -15.855 -3.805 11.301 1.00 97.94 135 TYR A O 1
ATOM 1118 N N . PRO A 1 136 ? -17.458 -5.348 11.599 1.00 96.44 136 PRO A N 1
ATOM 1119 C CA . PRO A 1 136 ? -17.510 -5.156 13.042 1.00 96.44 136 PRO A CA 1
ATOM 1120 C C . PRO A 1 136 ? -16.124 -5.366 13.664 1.00 96.44 136 PRO A C 1
ATOM 1122 O O . PRO A 1 136 ? -15.466 -6.370 13.393 1.00 96.44 136 PRO A O 1
ATOM 1125 N N . ALA A 1 137 ? -15.685 -4.405 14.475 1.00 95.75 137 ALA A N 1
ATOM 1126 C CA . ALA A 1 137 ? -14.353 -4.439 15.059 1.00 95.75 137 ALA A CA 1
ATOM 1127 C C . ALA A 1 137 ? -14.194 -5.631 16.017 1.00 95.75 137 ALA A C 1
ATOM 1129 O O . ALA A 1 137 ? -15.113 -5.971 16.769 1.00 95.75 137 ALA A O 1
ATOM 1130 N N . LEU A 1 138 ? -13.017 -6.252 15.994 1.00 95.19 138 LEU A N 1
ATOM 1131 C CA . LEU A 1 138 ? -12.685 -7.396 16.837 1.00 95.19 138 LEU A CA 1
ATOM 1132 C C . LEU A 1 138 ? -11.979 -6.918 18.101 1.00 95.19 138 LEU A C 1
ATOM 1134 O O . LEU A 1 138 ? -11.143 -6.022 18.056 1.00 95.19 138 LEU A O 1
ATOM 1138 N N . ASN A 1 139 ? -12.298 -7.530 19.235 1.00 95.19 139 ASN A N 1
ATOM 1139 C CA . ASN A 1 139 ? -11.717 -7.164 20.519 1.00 95.19 139 ASN A CA 1
ATOM 1140 C C . ASN A 1 139 ? -10.732 -8.247 20.953 1.00 95.19 139 ASN A C 1
ATOM 1142 O O . ASN A 1 139 ? -11.107 -9.417 21.024 1.00 95.19 139 ASN A O 1
ATOM 1146 N N . ALA A 1 140 ? -9.496 -7.861 21.260 1.00 93.94 140 ALA A N 1
ATOM 1147 C CA . ALA A 1 140 ? -8.449 -8.787 21.674 1.00 93.94 140 ALA A CA 1
ATOM 1148 C C . ALA A 1 140 ? -7.819 -8.352 23.001 1.00 93.94 140 ALA A C 1
ATOM 1150 O O . ALA A 1 140 ? -7.598 -7.167 23.254 1.00 93.94 140 ALA A O 1
ATOM 1151 N N . ALA A 1 141 ? -7.522 -9.335 23.854 1.00 95.50 141 ALA A N 1
ATOM 1152 C 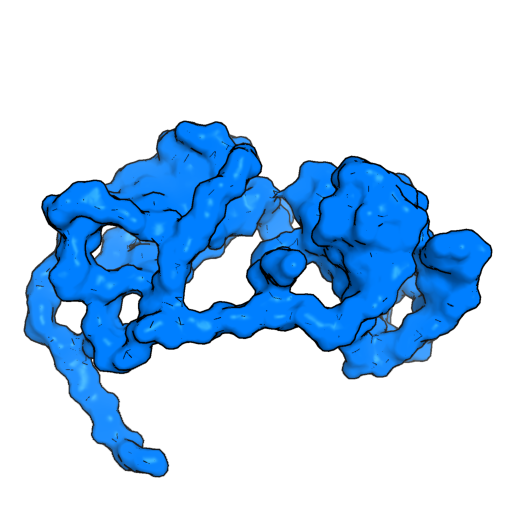CA . ALA A 1 141 ? -6.914 -9.116 25.166 1.00 95.50 141 ALA A CA 1
ATOM 1153 C C . ALA A 1 141 ? -5.418 -8.759 25.096 1.00 95.50 141 ALA A C 1
ATOM 1155 O O . ALA A 1 141 ? -4.867 -8.263 26.072 1.00 95.50 141 ALA A O 1
ATOM 1156 N N . PHE A 1 142 ? -4.775 -9.046 23.962 1.00 95.50 142 PHE A N 1
ATOM 1157 C CA . PHE A 1 142 ? -3.342 -8.898 23.756 1.00 95.50 142 PHE A CA 1
ATOM 1158 C C . PHE A 1 142 ? -3.074 -8.541 22.294 1.00 95.50 142 PHE A C 1
ATOM 1160 O O . PHE A 1 142 ? -3.562 -9.217 21.388 1.00 95.50 142 PHE A O 1
ATOM 1167 N N . GLY A 1 143 ? -2.288 -7.498 22.062 1.00 96.38 143 GLY A N 1
ATOM 1168 C CA . GLY A 1 143 ? -1.891 -7.076 20.731 1.00 96.38 143 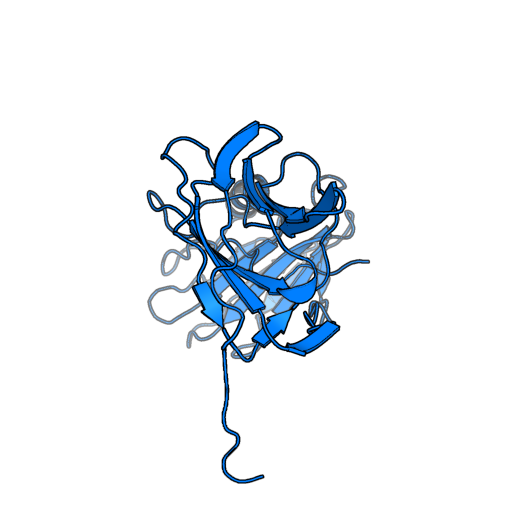GLY A CA 1
ATOM 1169 C C . GLY A 1 143 ? -0.851 -5.965 20.753 1.00 96.38 143 GLY A C 1
ATOM 1170 O O . GLY A 1 143 ? -0.400 -5.511 21.807 1.00 96.38 143 GLY A O 1
ATOM 1171 N N . MET A 1 144 ? -0.474 -5.550 19.552 1.00 97.12 144 MET A N 1
ATOM 1172 C CA . MET A 1 144 ? 0.527 -4.524 19.283 1.00 97.12 144 MET A CA 1
ATOM 1173 C C . MET A 1 144 ? -0.143 -3.347 18.586 1.00 97.12 144 MET A C 1
ATOM 1175 O O . MET A 1 144 ? -1.002 -3.564 17.728 1.00 97.12 144 MET A O 1
ATOM 1179 N N . VAL A 1 145 ? 0.255 -2.123 18.933 1.00 96.56 145 VAL A N 1
ATOM 1180 C CA . VAL A 1 145 ? -0.263 -0.889 18.323 1.00 96.56 145 VAL A CA 1
ATOM 1181 C C . VAL A 1 145 ? 0.890 -0.081 17.737 1.00 96.56 145 VAL A C 1
ATOM 1183 O O . VAL A 1 145 ? 1.964 0.045 18.332 1.00 96.56 145 VAL A O 1
ATOM 1186 N N . TYR A 1 146 ? 0.651 0.473 16.552 1.00 93.44 146 TYR A N 1
ATOM 1187 C CA . TYR A 1 146 ? 1.609 1.262 15.785 1.00 93.44 146 TYR A CA 1
ATOM 1188 C C . TYR A 1 146 ? 1.227 2.740 15.803 1.00 93.44 146 TYR A C 1
ATOM 1190 O O . TYR A 1 146 ? 0.065 3.097 16.018 1.00 93.44 146 TYR A O 1
ATOM 1198 N N . LYS A 1 147 ? 2.231 3.608 15.647 1.00 92.00 147 LYS A N 1
ATOM 1199 C CA . LYS A 1 147 ? 2.026 5.057 15.704 1.00 92.00 147 LYS A CA 1
ATOM 1200 C C . LYS A 1 147 ? 1.118 5.507 14.565 1.00 92.00 147 LYS A C 1
ATOM 1202 O O . LYS A 1 147 ? 1.083 4.884 13.513 1.00 92.00 147 LYS A O 1
ATOM 1207 N N . SER A 1 148 ? 0.428 6.621 14.796 1.00 91.56 148 SER A N 1
ATOM 1208 C CA . SER A 1 148 ? -0.271 7.318 13.723 1.00 91.56 148 SER A CA 1
ATOM 1209 C C . SER A 1 148 ? 0.728 7.764 12.663 1.00 91.56 148 SER A C 1
ATOM 1211 O O . SER A 1 148 ? 1.774 8.328 12.995 1.00 91.56 148 SER A O 1
ATOM 1213 N N . ASP A 1 149 ? 0.346 7.578 11.411 1.00 88.94 149 ASP A N 1
ATOM 1214 C CA . ASP A 1 149 ? 1.048 8.102 10.255 1.00 88.94 149 ASP A CA 1
ATOM 1215 C C . ASP A 1 149 ? 0.734 9.593 10.051 1.00 88.94 149 ASP A C 1
ATOM 1217 O O . ASP A 1 149 ? -0.180 10.160 10.662 1.00 88.94 149 ASP A O 1
ATOM 1221 N N . GLU A 1 150 ? 1.508 10.231 9.174 1.00 85.31 150 GLU A N 1
ATOM 1222 C CA . GLU A 1 150 ? 1.215 11.566 8.652 1.00 85.31 150 GLU A CA 1
ATOM 1223 C C . GLU A 1 150 ? 0.299 11.453 7.431 1.00 85.31 150 GLU A C 1
ATOM 1225 O O . GLU A 1 150 ? 0.498 10.591 6.574 1.00 85.31 150 GLU A O 1
ATOM 1230 N N . ILE A 1 151 ? -0.683 12.352 7.322 1.00 81.00 151 ILE A N 1
ATOM 1231 C CA . ILE A 1 151 ? -1.531 12.430 6.130 1.00 81.00 151 ILE A CA 1
ATOM 1232 C C . ILE A 1 151 ? -0.665 12.901 4.962 1.00 81.00 151 ILE A C 1
ATOM 1234 O O . ILE A 1 151 ? -0.056 13.969 5.022 1.00 81.00 151 ILE A O 1
ATOM 1238 N N . LYS A 1 152 ? -0.638 12.110 3.892 1.00 73.94 152 LYS A N 1
ATOM 1239 C CA . LYS A 1 152 ? -0.055 12.509 2.610 1.00 73.94 152 LYS A CA 1
ATOM 1240 C C . LYS A 1 152 ? -1.170 12.962 1.673 1.00 73.94 152 LYS A C 1
ATOM 1242 O O . LYS A 1 152 ? -2.234 12.336 1.636 1.00 73.94 152 LYS A O 1
ATOM 1247 N N . ASP A 1 153 ? -0.928 14.017 0.903 1.00 72.19 153 ASP A N 1
ATOM 1248 C CA . ASP A 1 153 ? -1.878 14.467 -0.115 1.00 72.19 153 ASP A CA 1
ATOM 1249 C C . ASP A 1 153 ? -2.210 13.328 -1.086 1.00 72.19 153 ASP A C 1
ATOM 1251 O O . ASP A 1 153 ? -1.353 12.519 -1.443 1.00 72.19 153 ASP A O 1
ATOM 1255 N N . ASN A 1 154 ? -3.475 13.263 -1.507 1.00 74.50 154 ASN A N 1
ATOM 1256 C CA . ASN A 1 154 ? -3.972 12.277 -2.470 1.00 74.50 154 ASN A CA 1
ATOM 1257 C C . ASN A 1 154 ? -3.797 10.794 -2.051 1.00 74.50 154 ASN A C 1
ATOM 1259 O O . ASN A 1 154 ? -3.773 9.914 -2.911 1.00 74.50 154 ASN A O 1
ATOM 1263 N N . SER A 1 155 ? -3.687 10.509 -0.747 1.00 84.69 155 SER A N 1
ATOM 1264 C CA . SER A 1 155 ? -3.544 9.145 -0.213 1.00 84.69 155 SER A CA 1
ATOM 1265 C C . SER A 1 155 ? -4.871 8.489 0.200 1.00 84.69 155 SER A C 1
ATOM 1267 O O . SER A 1 155 ? -5.914 9.137 0.330 1.00 84.69 155 SER A O 1
ATOM 1269 N N . CYS A 1 156 ? -4.811 7.175 0.393 1.00 92.62 156 CYS A N 1
ATOM 1270 C CA . CYS A 1 156 ? -5.796 6.321 1.027 1.00 92.62 156 CYS A CA 1
ATOM 1271 C C . CYS A 1 156 ? -5.344 6.084 2.465 1.00 92.62 156 CYS A C 1
ATOM 1273 O O . CYS A 1 156 ? -4.176 5.781 2.713 1.00 92.62 156 CYS A O 1
ATOM 1275 N N . TYR A 1 157 ? -6.252 6.209 3.423 1.00 95.81 157 TYR A N 1
ATOM 1276 C CA . TYR A 1 157 ? -5.927 5.960 4.820 1.00 95.81 157 TYR A CA 1
ATOM 1277 C C . TYR A 1 157 ? -7.156 5.557 5.628 1.00 95.81 157 TYR A C 1
ATOM 1279 O O . TYR A 1 157 ? -8.295 5.900 5.301 1.00 95.81 157 TYR A O 1
ATOM 1287 N N . LEU A 1 158 ? -6.903 4.834 6.714 1.00 97.69 158 LEU A N 1
ATOM 1288 C CA . LEU A 1 158 ? -7.863 4.600 7.777 1.00 97.69 158 LEU A CA 1
ATOM 1289 C C . LEU A 1 158 ? -7.714 5.709 8.824 1.00 97.69 158 LEU A C 1
ATOM 1291 O O . LEU A 1 158 ? -6.657 5.860 9.435 1.00 97.69 158 LEU A O 1
ATOM 1295 N N . GLU A 1 159 ? -8.782 6.461 9.060 1.00 98.12 159 GLU A N 1
ATOM 1296 C CA . GLU A 1 159 ? -8.905 7.361 10.204 1.00 98.12 159 GLU A CA 1
ATOM 1297 C C . GLU A 1 159 ? -9.687 6.658 11.315 1.00 98.12 159 GLU A C 1
ATOM 1299 O O . GLU A 1 159 ? -10.779 6.133 11.087 1.00 98.12 159 GLU A O 1
ATOM 1304 N N . VAL A 1 160 ? -9.147 6.680 12.533 1.00 98.38 160 VAL A N 1
ATOM 1305 C CA . VAL A 1 160 ? -9.840 6.204 13.733 1.00 98.38 160 VAL A CA 1
ATOM 1306 C C . VAL A 1 160 ? -10.002 7.359 14.703 1.00 98.38 160 VAL A C 1
ATOM 1308 O O . VAL A 1 160 ? -9.013 7.926 15.169 1.00 98.38 160 VAL A O 1
ATOM 1311 N N . GLU A 1 161 ? -11.250 7.688 15.013 1.00 98.31 161 GLU A N 1
ATOM 1312 C CA . GLU A 1 161 ? -11.638 8.720 15.970 1.00 98.31 161 GLU A CA 1
ATOM 1313 C C . GLU A 1 161 ? -11.928 8.096 17.340 1.00 98.31 161 GLU A C 1
ATOM 1315 O O . GLU A 1 161 ? -12.623 7.079 17.450 1.00 98.31 161 GLU A O 1
ATOM 1320 N N . TYR A 1 162 ? -11.388 8.713 18.386 1.00 97.50 162 TYR A N 1
ATOM 1321 C CA . TYR A 1 162 ? -11.499 8.282 19.777 1.00 97.50 162 TYR A CA 1
ATOM 1322 C C . TYR A 1 162 ? -12.518 9.124 20.549 1.00 97.50 162 TYR A C 1
ATOM 1324 O O . TYR A 1 162 ? -12.867 10.226 20.136 1.00 97.50 162 TYR A O 1
ATOM 1332 N N . GLU A 1 163 ? -12.970 8.634 21.705 1.00 95.62 163 GLU A N 1
ATOM 1333 C CA . GLU A 1 163 ? -13.981 9.318 22.527 1.00 95.62 163 GLU A CA 1
ATOM 1334 C C . GLU A 1 163 ? -13.604 10.756 22.910 1.00 95.62 163 GLU A C 1
ATOM 1336 O O . GLU A 1 163 ? -14.462 11.632 22.959 1.00 95.62 163 GLU A O 1
ATOM 1341 N N . ASN A 1 164 ? -12.318 11.025 23.137 1.00 95.25 164 ASN A N 1
ATOM 1342 C CA . ASN A 1 164 ? -11.823 12.361 23.470 1.00 95.25 164 ASN A CA 1
ATOM 1343 C C . ASN A 1 164 ? -11.688 13.303 22.252 1.00 95.25 164 ASN A C 1
ATOM 1345 O O . ASN A 1 164 ? -11.090 14.371 22.376 1.00 95.25 164 ASN A O 1
ATOM 1349 N N . GLY A 1 165 ? -12.167 12.895 21.073 1.00 95.06 165 GLY A N 1
ATOM 1350 C CA . GLY A 1 165 ? -12.083 13.646 19.818 1.00 95.06 165 GLY A CA 1
ATOM 1351 C C . GLY A 1 165 ? -10.718 13.589 19.125 1.00 95.06 165 GLY A C 1
ATOM 1352 O O . GLY A 1 165 ? -10.564 14.138 18.033 1.00 95.06 165 GLY A O 1
ATOM 1353 N N . THR A 1 166 ? -9.712 12.932 19.717 1.00 96.75 166 THR A N 1
ATOM 1354 C CA . THR A 1 166 ? -8.430 12.710 19.030 1.00 96.75 166 THR A CA 1
ATOM 1355 C C . THR A 1 166 ? -8.587 11.697 17.903 1.00 96.75 166 THR A C 1
ATOM 1357 O O . THR A 1 166 ? -9.51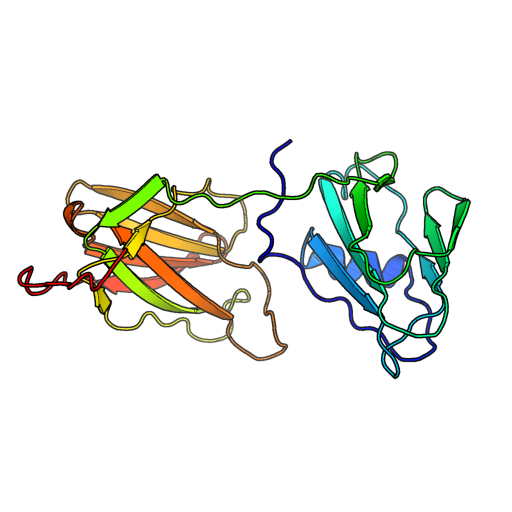4 10.885 17.895 1.00 96.75 166 THR A O 1
ATOM 1360 N N . LYS A 1 167 ? -7.653 11.728 16.952 1.00 97.06 167 LYS A N 1
ATOM 1361 C CA . LYS A 1 167 ? -7.647 10.846 15.786 1.00 97.06 167 LYS A CA 1
ATOM 1362 C C . LYS A 1 167 ? -6.302 10.148 15.637 1.00 97.06 167 LYS A C 1
ATOM 1364 O O . LYS A 1 167 ? -5.273 10.682 16.049 1.00 97.06 167 LYS A O 1
ATOM 1369 N N . SER A 1 168 ? -6.320 8.956 15.055 1.00 96.62 168 SER A N 1
ATOM 1370 C CA . SER A 1 168 ? -5.130 8.307 14.500 1.00 96.62 168 SER A CA 1
ATOM 1371 C C . SER A 1 168 ? -5.350 8.015 13.024 1.00 96.62 168 SER A C 1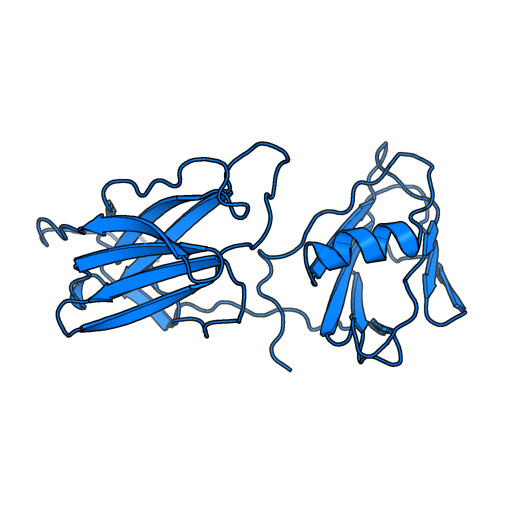
ATOM 1373 O O . SER A 1 168 ? -6.477 7.741 12.610 1.00 96.62 168 SER A O 1
ATOM 1375 N N . ILE A 1 169 ? -4.272 8.097 12.257 1.00 95.81 169 ILE A N 1
ATOM 1376 C CA . ILE A 1 169 ? -4.231 7.885 10.817 1.00 95.81 169 ILE A CA 1
ATOM 1377 C C . ILE A 1 169 ? -3.337 6.683 10.548 1.00 95.81 169 ILE A C 1
ATOM 1379 O O . ILE A 1 169 ? -2.251 6.591 11.114 1.00 95.81 169 ILE A O 1
ATOM 1383 N N . HIS A 1 170 ? -3.786 5.782 9.684 1.00 93.62 170 HIS A N 1
ATOM 1384 C CA . HIS A 1 170 ? -3.018 4.618 9.249 1.00 93.62 170 HIS A CA 1
ATOM 1385 C C . HIS A 1 170 ? -3.048 4.582 7.728 1.00 93.62 170 HIS A C 1
ATOM 1387 O O . HIS A 1 170 ? -4.119 4.462 7.131 1.00 93.62 170 HIS A O 1
ATOM 1393 N N . THR A 1 171 ? -1.886 4.752 7.108 1.00 91.19 171 THR A N 1
ATOM 1394 C CA . THR A 1 171 ? -1.743 4.824 5.653 1.00 91.19 171 THR A CA 1
ATOM 1395 C C . THR A 1 171 ? -2.137 3.492 5.038 1.00 91.19 171 THR A C 1
ATOM 1397 O O . THR A 1 171 ? -1.729 2.433 5.509 1.00 91.19 171 THR A O 1
ATOM 1400 N N . LEU A 1 172 ? -2.922 3.560 3.971 1.00 91.38 172 LEU A N 1
ATOM 1401 C CA . LEU A 1 172 ? -3.304 2.423 3.153 1.00 91.38 172 LEU A CA 1
ATOM 1402 C C . LEU A 1 172 ? -2.646 2.550 1.770 1.00 91.38 172 LEU A C 1
ATOM 1404 O O . LEU A 1 172 ? -2.224 3.629 1.354 1.00 91.38 172 LEU A O 1
ATOM 1408 N N . ILE A 1 173 ? -2.539 1.435 1.055 1.00 88.06 173 ILE A N 1
ATOM 1409 C CA . ILE A 1 173 ? -1.921 1.377 -0.273 1.00 88.06 173 ILE A CA 1
ATOM 1410 C C . ILE A 1 173 ? -2.813 2.114 -1.282 1.00 88.06 173 ILE A C 1
ATOM 1412 O O . ILE A 1 173 ? -4.023 1.907 -1.334 1.00 88.06 173 ILE A O 1
ATOM 1416 N N . ASN A 1 174 ? -2.213 2.971 -2.110 1.00 88.31 174 ASN A N 1
ATOM 1417 C CA . ASN A 1 174 ? -2.936 3.876 -3.017 1.00 88.31 174 ASN A CA 1
ATOM 1418 C C . ASN A 1 174 ? -3.316 3.271 -4.377 1.00 88.31 174 ASN A C 1
ATOM 1420 O O . ASN A 1 174 ? -3.829 3.981 -5.243 1.00 88.31 174 ASN A O 1
ATOM 1424 N N . PHE A 1 175 ? -3.076 1.977 -4.563 1.00 87.44 175 PHE A N 1
ATOM 1425 C CA . PHE A 1 175 ? -3.326 1.232 -5.793 1.00 87.44 175 PHE A CA 1
ATOM 1426 C C . PHE A 1 175 ? -3.802 -0.184 -5.466 1.00 87.44 175 PHE A C 1
ATOM 1428 O O . PHE A 1 175 ? -3.494 -0.710 -4.394 1.00 87.44 175 PHE A O 1
ATOM 1435 N N . ARG A 1 176 ? -4.554 -0.811 -6.374 1.00 88.94 176 ARG A N 1
ATOM 1436 C CA . ARG A 1 176 ? -4.959 -2.213 -6.212 1.00 88.94 176 ARG A CA 1
ATOM 1437 C C . ARG A 1 176 ? -3.734 -3.120 -6.313 1.00 88.94 176 ARG A C 1
ATOM 1439 O O . ARG A 1 176 ? -2.981 -3.039 -7.289 1.00 88.94 176 ARG A O 1
ATOM 1446 N N . ILE A 1 177 ? -3.529 -3.961 -5.300 1.00 83.62 177 ILE A N 1
ATOM 1447 C CA . ILE A 1 177 ? -2.435 -4.942 -5.295 1.00 83.62 177 ILE A CA 1
ATOM 1448 C C . ILE A 1 177 ? -2.665 -5.939 -6.435 1.00 83.62 177 ILE A C 1
ATOM 1450 O O . ILE A 1 177 ? -1.785 -6.113 -7.275 1.00 83.62 177 ILE A O 1
ATOM 1454 N N . ALA A 1 178 ? -3.873 -6.504 -6.504 1.00 82.50 178 ALA A N 1
ATOM 1455 C CA . ALA A 1 178 ? -4.325 -7.373 -7.582 1.00 82.50 178 ALA A CA 1
ATOM 1456 C C . ALA A 1 178 ? -5.362 -6.663 -8.460 1.00 82.50 178 ALA A C 1
ATOM 1458 O O . ALA A 1 178 ? -6.305 -6.034 -7.967 1.00 82.50 178 ALA A O 1
ATOM 1459 N N . ASP A 1 179 ? -5.190 -6.769 -9.775 1.00 76.50 179 ASP A N 1
ATOM 1460 C CA . ASP A 1 179 ? -6.065 -6.110 -10.735 1.00 76.50 179 ASP A CA 1
ATOM 1461 C C . ASP A 1 179 ? -7.499 -6.655 -10.618 1.00 76.50 179 ASP A C 1
ATOM 1463 O O . ASP A 1 179 ? -7.741 -7.856 -10.725 1.00 76.50 179 ASP A O 1
ATOM 1467 N N . ASN A 1 180 ? -8.463 -5.743 -10.446 1.00 83.38 180 ASN A N 1
ATOM 1468 C CA . ASN A 1 180 ? -9.896 -5.999 -10.208 1.00 83.38 180 ASN A CA 1
ATOM 1469 C C . ASN A 1 180 ? -10.284 -6.483 -8.802 1.00 83.38 180 ASN A C 1
ATOM 1471 O O . ASN A 1 180 ? -11.458 -6.785 -8.577 1.00 83.38 180 ASN A O 1
ATOM 1475 N N . GLU A 1 181 ? -9.358 -6.505 -7.846 1.00 88.12 181 GLU A N 1
ATOM 1476 C CA . GLU A 1 181 ? -9.662 -6.848 -6.456 1.00 88.12 181 GLU A CA 1
ATOM 1477 C C . GLU A 1 181 ? -9.544 -5.635 -5.527 1.00 88.12 181 GLU A C 1
ATOM 1479 O O . GLU A 1 181 ? -8.793 -4.688 -5.769 1.00 88.12 181 GLU A O 1
ATOM 1484 N N . MET A 1 182 ? -10.322 -5.656 -4.443 1.00 93.31 182 MET A N 1
ATOM 1485 C CA . MET A 1 182 ? -10.169 -4.695 -3.353 1.00 93.31 182 MET A CA 1
ATOM 1486 C C . MET A 1 182 ? -8.980 -5.090 -2.485 1.00 93.31 182 MET A C 1
ATOM 1488 O O . MET A 1 182 ? -8.774 -6.267 -2.195 1.00 93.31 182 MET A O 1
ATOM 1492 N N . ASN A 1 183 ? -8.264 -4.099 -1.970 1.00 93.94 183 ASN A N 1
ATOM 1493 C CA . ASN A 1 183 ? -7.228 -4.342 -0.983 1.00 93.94 183 ASN A CA 1
ATOM 1494 C C . ASN A 1 183 ? -7.865 -4.674 0.371 1.00 93.94 183 ASN A C 1
ATOM 1496 O O . ASN A 1 183 ? -8.840 -4.042 0.789 1.00 93.94 183 ASN A O 1
ATOM 1500 N N . GLN A 1 184 ? -7.279 -5.630 1.087 1.00 95.19 184 GLN A N 1
ATOM 1501 C CA . GLN A 1 184 ? -7.592 -5.887 2.490 1.00 95.19 184 GLN A CA 1
ATOM 1502 C C . GLN A 1 184 ? -6.765 -4.962 3.393 1.00 95.19 184 GLN A C 1
ATOM 1504 O O . GLN A 1 184 ? -5.645 -4.584 3.055 1.00 95.19 184 GLN A O 1
ATOM 1509 N N . PHE A 1 185 ? -7.294 -4.621 4.566 1.00 95.25 185 PHE A N 1
ATOM 1510 C CA . PHE A 1 185 ? -6.514 -3.996 5.633 1.00 95.25 185 PHE A CA 1
ATOM 1511 C C . PHE A 1 185 ? -6.871 -4.585 6.999 1.00 95.25 185 PHE A C 1
ATOM 1513 O O . PHE A 1 185 ? -7.988 -5.069 7.210 1.00 95.25 185 PHE A O 1
ATOM 1520 N N . HIS A 1 186 ? -5.936 -4.486 7.944 1.00 96.25 186 HIS A N 1
ATOM 1521 C CA . HIS A 1 186 ? -6.193 -4.685 9.365 1.00 96.25 186 HIS A CA 1
ATOM 1522 C C . HIS A 1 186 ? -5.318 -3.748 10.207 1.00 96.25 186 HIS A C 1
ATOM 1524 O O . HIS A 1 186 ? -4.116 -3.625 9.989 1.00 96.25 186 HIS A O 1
ATOM 1530 N N . VAL A 1 187 ? -5.909 -3.093 11.199 1.00 97.00 187 VAL A N 1
ATOM 1531 C CA . VAL A 1 187 ? -5.226 -2.141 12.076 1.00 97.00 187 VAL A CA 1
ATOM 1532 C C . VAL A 1 187 ? -5.638 -2.403 13.512 1.00 97.00 187 VAL A C 1
ATOM 1534 O O . VAL A 1 187 ? -6.825 -2.430 13.835 1.00 97.00 187 VAL A O 1
ATOM 1537 N N . ASN A 1 188 ? -4.652 -2.552 14.389 1.00 97.75 188 ASN A N 1
ATOM 1538 C CA . ASN A 1 188 ? -4.875 -2.578 15.827 1.00 97.75 188 ASN A CA 1
ATOM 1539 C C . ASN A 1 188 ? -4.818 -1.159 16.384 1.00 97.75 188 ASN A C 1
ATOM 1541 O O . ASN A 1 188 ? -3.851 -0.434 16.152 1.00 97.75 188 ASN A O 1
ATOM 1545 N N . VAL A 1 189 ? -5.818 -0.793 17.179 1.00 97.56 189 VAL A N 1
ATOM 1546 C CA . VAL A 1 189 ? -5.812 0.438 17.974 1.00 97.56 189 VAL A CA 1
ATOM 1547 C C . VAL A 1 189 ? -5.935 0.124 19.457 1.00 97.56 189 VAL A C 1
ATOM 1549 O O . VAL A 1 189 ? -6.558 -0.865 19.850 1.00 97.56 189 VAL A O 1
ATOM 1552 N N . ASN A 1 190 ? -5.353 0.986 20.290 1.00 96.25 190 ASN A N 1
ATOM 1553 C CA . ASN A 1 190 ? -5.442 0.857 21.739 1.00 96.25 190 ASN A CA 1
ATOM 1554 C C . ASN A 1 190 ? -6.909 0.981 22.191 1.00 96.25 190 ASN A C 1
ATOM 1556 O O . ASN A 1 190 ? -7.574 1.991 21.938 1.00 96.25 190 ASN A O 1
ATOM 1560 N N . ARG A 1 191 ? -7.399 -0.065 22.864 1.00 95.94 191 ARG A N 1
ATOM 1561 C CA . ARG A 1 191 ? -8.769 -0.156 23.374 1.00 95.94 191 ARG A CA 1
ATOM 1562 C C . ARG A 1 191 ? -9.067 0.880 24.457 1.00 95.94 191 ARG A C 1
ATOM 1564 O O . ARG A 1 191 ? -10.169 1.422 24.472 1.00 95.94 191 ARG A O 1
ATOM 1571 N N . GLU A 1 192 ? -8.112 1.157 25.343 1.00 94.69 192 GLU A N 1
ATOM 1572 C CA . GLU A 1 192 ? -8.279 2.069 26.486 1.00 94.69 192 GLU A CA 1
ATOM 1573 C C . GLU A 1 192 ? -8.521 3.513 26.046 1.00 94.69 192 GLU A C 1
ATOM 1575 O O . GLU A 1 192 ? -9.141 4.292 26.763 1.00 94.69 192 GLU A O 1
ATOM 1580 N N . ARG A 1 193 ? -8.106 3.860 24.821 1.00 94.88 193 ARG A N 1
ATOM 1581 C CA . ARG A 1 193 ? -8.415 5.154 24.199 1.00 94.88 193 ARG A CA 1
ATOM 1582 C C . ARG A 1 193 ? -9.862 5.267 23.710 1.00 94.88 193 ARG A C 1
ATOM 1584 O O . ARG A 1 193 ? -10.242 6.329 23.228 1.00 94.88 193 ARG A O 1
ATOM 1591 N N . LEU A 1 194 ? -10.654 4.197 23.816 1.00 95.44 194 LEU A N 1
ATOM 1592 C CA . LEU A 1 194 ? -12.078 4.142 23.477 1.00 95.44 194 LEU A CA 1
ATOM 1593 C C . LEU A 1 194 ? -12.359 4.620 22.039 1.00 95.44 194 LEU A C 1
ATOM 1595 O O . LEU A 1 194 ? -12.978 5.669 21.844 1.00 95.44 194 LEU A O 1
ATOM 1599 N N . PRO A 1 195 ? -11.905 3.877 21.009 1.00 97.25 195 PRO A N 1
ATOM 1600 C CA . PRO A 1 195 ? -12.209 4.202 19.618 1.00 97.25 195 PRO A CA 1
ATOM 1601 C C . PRO A 1 195 ? -13.722 4.136 19.368 1.00 97.25 195 PRO A C 1
ATOM 1603 O O . PRO A 1 195 ? -14.403 3.214 19.827 1.00 97.25 195 PRO A O 1
ATOM 1606 N N . ARG A 1 196 ? -14.252 5.126 18.646 1.00 97.69 196 ARG A N 1
ATOM 1607 C CA . ARG A 1 196 ? -15.693 5.310 18.413 1.00 97.69 196 ARG A CA 1
ATOM 1608 C C . ARG A 1 196 ? -16.081 5.209 16.952 1.00 97.69 196 ARG A C 1
ATOM 1610 O O . ARG A 1 196 ? -17.165 4.707 16.664 1.00 97.69 196 ARG A O 1
ATOM 1617 N N . ILE A 1 197 ? -15.236 5.670 16.036 1.00 98.44 197 ILE A N 1
ATOM 1618 C CA . ILE A 1 197 ? -15.549 5.691 14.604 1.00 98.44 197 ILE A CA 1
ATOM 1619 C C . ILE A 1 197 ? -14.300 5.313 13.812 1.00 98.44 197 ILE A C 1
ATOM 1621 O O . ILE A 1 197 ? -13.213 5.808 14.099 1.00 98.44 197 ILE A O 1
ATOM 1625 N N . ALA A 1 198 ? -14.465 4.447 12.814 1.00 98.56 198 ALA A N 1
ATOM 1626 C CA . ALA A 1 198 ? -13.478 4.200 11.771 1.00 98.56 198 ALA A CA 1
ATOM 1627 C C . ALA A 1 198 ? -13.992 4.728 10.430 1.00 98.56 198 ALA A C 1
ATOM 1629 O O . ALA A 1 198 ? -15.154 4.504 10.081 1.00 98.56 198 ALA A O 1
ATOM 1630 N N . ARG A 1 199 ? -13.118 5.386 9.667 1.00 98.50 199 ARG A N 1
ATOM 1631 C CA . ARG A 1 199 ? -13.392 5.867 8.310 1.00 98.50 199 ARG A CA 1
ATOM 1632 C C . ARG A 1 199 ? -12.288 5.439 7.371 1.00 98.50 199 ARG A C 1
ATOM 1634 O O . ARG A 1 199 ? -11.117 5.639 7.678 1.00 98.50 199 ARG A O 1
ATOM 1641 N N . ILE A 1 200 ? -12.662 4.924 6.210 1.00 98.19 200 ILE A N 1
ATOM 1642 C CA . ILE A 1 200 ? -11.728 4.802 5.092 1.00 98.19 200 ILE A CA 1
ATOM 1643 C C . ILE A 1 200 ? -11.874 6.065 4.263 1.00 98.19 200 ILE A C 1
ATOM 1645 O O . ILE A 1 200 ? -12.975 6.399 3.818 1.00 98.19 200 ILE A O 1
ATOM 1649 N N . ILE A 1 201 ? -10.767 6.775 4.088 1.00 97.12 201 ILE A N 1
ATOM 1650 C CA . ILE A 1 201 ? -10.701 8.001 3.306 1.00 97.12 201 ILE A CA 1
ATOM 1651 C C . ILE A 1 201 ? -9.825 7.732 2.091 1.00 97.12 201 ILE A C 1
ATOM 1653 O O . ILE A 1 201 ? -8.719 7.215 2.219 1.00 97.12 201 ILE A O 1
ATOM 1657 N N . ILE A 1 202 ? -10.338 8.073 0.913 1.00 95.50 202 ILE A N 1
ATOM 1658 C CA . ILE A 1 202 ? -9.687 7.852 -0.376 1.00 95.50 202 ILE A CA 1
ATOM 1659 C C . ILE A 1 202 ? -9.602 9.196 -1.077 1.00 95.50 202 ILE A C 1
ATOM 1661 O O . ILE A 1 202 ? -10.626 9.777 -1.438 1.00 95.50 202 ILE A O 1
ATOM 1665 N N . ARG A 1 203 ? -8.380 9.718 -1.234 1.00 91.25 203 ARG A N 1
ATOM 1666 C CA . ARG A 1 203 ? -8.119 11.020 -1.875 1.00 91.25 203 ARG A CA 1
ATOM 1667 C C . ARG A 1 203 ? -8.973 12.149 -1.276 1.00 91.25 203 ARG A C 1
ATOM 1669 O O . ARG A 1 203 ? -9.548 12.966 -1.988 1.00 91.25 203 ARG A O 1
ATOM 1676 N N . GLY A 1 204 ? -9.083 12.161 0.054 1.00 92.06 204 GLY A N 1
ATOM 1677 C CA . GLY A 1 204 ? -9.846 13.157 0.816 1.00 92.06 204 GLY A CA 1
ATOM 1678 C C . GLY A 1 204 ? -11.360 12.921 0.888 1.00 92.06 204 GLY A C 1
ATOM 1679 O O . GLY A 1 204 ? -12.044 13.643 1.609 1.00 92.06 204 GLY A O 1
ATOM 1680 N N . VAL A 1 205 ? -11.897 11.908 0.202 1.00 93.94 205 VAL A N 1
ATOM 1681 C CA . VAL A 1 205 ? -13.322 11.551 0.253 1.00 93.94 205 VAL A CA 1
ATOM 1682 C C . VAL A 1 205 ? -13.537 10.397 1.227 1.00 93.94 205 VAL A C 1
ATOM 1684 O O . VAL A 1 205 ? -12.842 9.387 1.159 1.00 93.94 205 VAL A O 1
ATOM 1687 N N . VAL A 1 206 ? -14.516 10.519 2.127 1.00 96.94 206 VAL A N 1
ATOM 1688 C CA . VAL A 1 206 ? -14.927 9.408 3.002 1.00 96.94 206 VAL A CA 1
ATOM 1689 C C . VAL A 1 206 ? -15.622 8.346 2.149 1.00 96.94 206 VAL A C 1
ATOM 1691 O O . VAL A 1 206 ? -16.735 8.565 1.677 1.00 96.94 206 VAL A O 1
ATOM 1694 N N . ALA A 1 207 ? -14.966 7.203 1.955 1.00 97.31 207 ALA A N 1
ATOM 1695 C CA . ALA A 1 207 ? -15.498 6.084 1.181 1.00 97.31 207 ALA A CA 1
ATOM 1696 C C . ALA A 1 207 ? -16.477 5.234 2.006 1.00 97.31 207 ALA A C 1
ATOM 1698 O O . ALA A 1 207 ? -17.505 4.788 1.502 1.00 97.31 207 ALA A O 1
ATOM 1699 N N . VAL A 1 208 ? -16.174 5.021 3.290 1.00 98.19 208 VAL A N 1
ATOM 1700 C CA . VAL A 1 208 ? -17.054 4.319 4.233 1.00 98.19 208 VAL A CA 1
ATOM 1701 C C . VAL A 1 208 ? -16.771 4.771 5.663 1.00 98.19 208 VAL A C 1
ATOM 1703 O O . VAL A 1 208 ? -15.631 5.072 6.017 1.00 98.19 208 VAL A O 1
ATOM 1706 N N . GLU A 1 209 ? -17.813 4.789 6.490 1.00 98.44 209 GLU A N 1
ATOM 1707 C CA . GLU A 1 209 ? -17.746 5.051 7.926 1.00 98.44 209 GLU A CA 1
ATOM 1708 C C . GLU A 1 209 ? -18.409 3.906 8.700 1.00 98.44 209 GLU A C 1
ATOM 1710 O O . GLU A 1 209 ? -19.444 3.369 8.291 1.00 98.44 209 GLU A O 1
ATOM 1715 N N . LYS A 1 210 ? -17.828 3.540 9.845 1.00 98.38 210 LYS A N 1
ATOM 1716 C CA . LYS A 1 210 ? -18.401 2.554 10.758 1.00 98.38 210 LYS A CA 1
ATOM 1717 C C . LYS A 1 210 ? -18.197 2.961 12.212 1.00 98.38 210 LYS A C 1
ATOM 1719 O O . LYS A 1 210 ? -17.073 3.200 12.648 1.00 98.38 210 LYS A O 1
ATOM 1724 N N . SER A 1 211 ? -19.281 2.970 12.985 1.00 97.88 211 SER A N 1
ATOM 1725 C CA . SER A 1 211 ? -19.197 3.091 14.441 1.00 97.88 211 SER A CA 1
ATOM 1726 C C . SER A 1 211 ? -18.553 1.845 15.048 1.00 97.88 211 SER A C 1
ATOM 1728 O O . SER A 1 211 ? -18.895 0.712 14.699 1.00 97.88 211 SER A O 1
ATOM 1730 N N . ILE A 1 212 ? -17.653 2.062 15.996 1.00 97.31 212 ILE A N 1
ATOM 1731 C CA . ILE A 1 212 ? -16.964 1.030 16.757 1.00 97.31 212 ILE A CA 1
ATOM 1732 C C . ILE A 1 212 ? -17.662 0.901 18.104 1.00 97.31 212 ILE A C 1
ATOM 1734 O O . ILE A 1 212 ? -17.779 1.864 18.864 1.00 97.31 212 ILE A O 1
ATOM 1738 N N . ASN A 1 213 ? -18.110 -0.314 18.410 1.00 91.38 213 ASN A N 1
ATOM 1739 C CA . ASN A 1 213 ? -18.542 -0.672 19.750 1.00 91.38 213 ASN A CA 1
ATOM 1740 C C . ASN A 1 213 ? -17.416 -1.473 20.421 1.00 91.38 213 ASN A C 1
ATOM 1742 O O . ASN A 1 213 ? -17.179 -2.612 20.012 1.00 91.38 213 ASN A O 1
ATOM 1746 N N . PRO A 1 214 ? -16.744 -0.925 21.450 1.00 84.38 214 PRO A N 1
ATOM 1747 C CA . PRO A 1 214 ? -15.723 -1.657 22.193 1.00 84.38 214 PRO A CA 1
ATOM 1748 C C . PRO A 1 214 ? -16.257 -2.943 22.839 1.00 84.38 214 PRO A C 1
ATOM 1750 O O . PRO A 1 214 ? -15.485 -3.849 23.135 1.00 84.38 214 PRO A O 1
ATOM 1753 N N . GLY A 1 215 ? -17.566 -3.059 23.078 1.00 85.06 215 GLY A N 1
ATOM 1754 C CA . GLY A 1 215 ? -18.145 -4.215 23.758 1.00 85.06 215 GLY A CA 1
ATOM 1755 C C . GLY A 1 215 ? -17.620 -4.379 25.190 1.00 85.06 215 GLY A C 1
ATOM 1756 O O . GLY A 1 215 ? -17.194 -3.417 25.829 1.00 85.06 215 GLY A O 1
ATOM 1757 N N . SER A 1 216 ? -17.653 -5.609 25.705 1.00 83.50 216 SER A N 1
ATOM 1758 C CA . SER A 1 216 ? -17.182 -5.921 27.062 1.00 83.50 216 SER A CA 1
ATOM 1759 C C . SER A 1 216 ? -15.660 -5.845 27.175 1.00 83.50 216 SER A C 1
ATOM 1761 O O . SER A 1 216 ? -14.947 -6.328 26.300 1.00 83.50 216 SER A O 1
ATOM 1763 N N . ASP A 1 217 ? -15.165 -5.287 28.282 1.00 82.94 217 ASP A N 1
ATOM 1764 C CA . ASP A 1 217 ? -13.734 -5.249 28.607 1.00 82.94 217 ASP A CA 1
ATOM 1765 C C . ASP A 1 217 ? -13.220 -6.500 29.354 1.00 82.94 217 ASP A C 1
ATOM 1767 O O . ASP A 1 217 ? -12.042 -6.583 29.711 1.00 82.94 217 ASP A O 1
ATOM 1771 N N . ASN A 1 218 ? -14.075 -7.509 29.553 1.00 88.94 218 ASN A N 1
ATOM 1772 C CA . ASN A 1 218 ? -13.725 -8.774 30.209 1.00 88.94 218 ASN A CA 1
ATOM 1773 C C . ASN A 1 218 ? -12.953 -9.712 29.263 1.00 88.94 218 ASN A C 1
ATOM 1775 O O . ASN A 1 218 ? -13.377 -10.831 28.983 1.00 88.94 218 ASN A O 1
ATOM 1779 N N . LEU A 1 219 ? -11.831 -9.228 28.741 1.00 88.81 219 LEU A N 1
ATOM 1780 C CA . LEU A 1 219 ? -10.944 -9.941 27.831 1.00 88.81 219 LEU A CA 1
ATOM 1781 C C . LEU A 1 219 ? -9.705 -10.387 28.606 1.00 88.81 219 LEU A C 1
ATOM 1783 O O . LEU A 1 219 ? -9.040 -9.564 29.237 1.00 88.81 219 LEU A O 1
ATOM 1787 N N . THR A 1 220 ? -9.394 -11.679 28.550 1.00 91.38 220 THR A N 1
ATOM 1788 C CA . THR A 1 220 ? -8.236 -12.278 29.221 1.00 91.38 220 THR A CA 1
ATOM 1789 C C . THR A 1 220 ? -7.328 -12.972 28.212 1.00 91.38 220 THR A C 1
ATOM 1791 O O . THR A 1 220 ? -7.772 -13.434 27.162 1.00 91.38 220 THR A O 1
ATOM 1794 N N . TYR A 1 221 ? -6.038 -13.031 28.532 1.00 90.44 221 TYR A N 1
ATOM 1795 C CA . TYR A 1 221 ? -5.043 -13.812 27.804 1.00 90.44 221 TYR A CA 1
ATOM 1796 C C . TYR A 1 221 ? -4.237 -14.649 28.800 1.00 90.44 221 TYR A C 1
ATOM 1798 O O . TYR A 1 221 ? -4.212 -14.360 29.997 1.00 90.44 221 TYR A O 1
ATOM 1806 N N . THR A 1 222 ? -3.577 -15.691 28.308 1.00 91.06 222 THR A N 1
ATOM 1807 C CA . THR A 1 222 ? -2.692 -16.552 29.102 1.00 91.06 222 THR A CA 1
ATOM 1808 C C . THR A 1 222 ? -1.320 -16.607 28.450 1.00 91.06 222 THR A C 1
ATOM 1810 O O . THR A 1 222 ? -1.237 -16.721 27.229 1.00 91.06 222 THR A O 1
ATOM 1813 N N . ILE A 1 223 ? -0.258 -16.586 29.253 1.00 86.38 223 ILE A N 1
ATOM 1814 C CA . ILE A 1 223 ? 1.114 -16.859 28.807 1.00 86.38 223 ILE A CA 1
ATOM 1815 C C . ILE A 1 223 ? 1.509 -18.220 29.379 1.00 86.38 223 ILE A C 1
ATOM 1817 O O . ILE A 1 223 ? 1.371 -18.438 30.580 1.00 86.38 223 ILE A O 1
ATOM 1821 N N . ASN A 1 224 ? 1.984 -19.130 28.528 1.00 89.19 224 ASN A N 1
ATOM 1822 C CA . ASN A 1 224 ? 2.484 -20.439 28.942 1.00 89.19 224 ASN A CA 1
ATOM 1823 C C . ASN A 1 224 ? 3.969 -20.546 28.570 1.00 89.19 224 ASN A C 1
ATOM 1825 O O . ASN A 1 224 ? 4.297 -20.476 27.389 1.00 89.19 224 ASN A O 1
ATOM 1829 N N . GLY A 1 225 ? 4.838 -20.749 29.564 1.00 83.62 225 GLY A N 1
ATOM 1830 C CA . GLY A 1 225 ? 6.295 -20.817 29.372 1.00 83.62 225 GLY A CA 1
ATOM 1831 C C . GLY A 1 225 ? 6.997 -19.450 29.319 1.00 83.62 225 GLY A C 1
ATOM 1832 O O . GLY A 1 225 ? 6.358 -18.417 29.525 1.00 83.62 225 GLY A O 1
ATOM 1833 N N . TYR A 1 226 ? 8.312 -19.486 29.068 1.00 61.56 226 TYR A N 1
ATOM 1834 C CA . TYR A 1 226 ? 9.195 -18.353 28.752 1.00 61.56 226 TYR A CA 1
ATOM 1835 C C . TYR A 1 226 ? 10.016 -18.684 27.509 1.00 61.56 226 TYR A C 1
ATOM 1837 O O . TYR A 1 226 ? 10.446 -19.858 27.411 1.00 61.56 226 TYR A O 1
#

pLDDT: mean 90.48, std 11.53, range [34.84, 98.56]

Secondary structure (DSSP, 8-state):
-PPPPTT-PEEPP--TT-PBPHHHHHHHHTT-SEEEEEEBTTB--SEEEPPPP-GGGTT-EEEEEE-SSS--EEEETTEEEEPPSSSEEEEEE-SS-EEE-TT-------SEEEEEEEEEEEEE-TTS-SPPEEPPPEEEEEEEE-PPPPPPTT-EEEEEEETTS-EEEEEE-SS-SSTT-PEEEEEEEEGGG-EEEEEEEETTEEEEEEE---------------

Foldseek 3Di:
DDFDDPPAAAEQQAQPAAEAEQVSVVVVCVQGLHYEYEAAVNRHYAEYEHHAAAPVSAFRKYKYAYPYPDWHWYHFPNDIDTDDHPDIWMWGGNRHGIDTDPPNDPPQDFPDFFAKWWKWKWWAALVLPDQTDIDAIDTARTDTATAADDDDAQFKWKWWAFPVRDIGIGGDHNHDSDPPGTDIDMHIDHCVSHTFKIFIAHNNRGRDMDTHDNPDPPHDDDDDDD